Protein AF-A0A7V9F8R2-F1 (afdb_monomer_lite)

Structure (mmCIF, N/CA/C/O backbone):
data_AF-A0A7V9F8R2-F1
#
_entry.id   AF-A0A7V9F8R2-F1
#
loop_
_atom_site.group_PDB
_atom_site.id
_atom_site.type_symbol
_atom_site.label_atom_id
_atom_site.label_alt_id
_atom_site.label_comp_id
_atom_site.label_asym_id
_atom_site.label_entity_id
_atom_site.label_seq_id
_atom_site.pdbx_PDB_ins_code
_atom_site.Cartn_x
_atom_site.Cartn_y
_atom_site.Cartn_z
_atom_site.occupancy
_atom_site.B_iso_or_equiv
_atom_site.auth_seq_id
_atom_site.auth_comp_id
_atom_site.auth_asym_id
_atom_site.auth_atom_id
_atom_site.pdbx_PDB_model_num
ATOM 1 N N . MET A 1 1 ? 0.440 -46.461 -11.388 1.00 46.56 1 MET A N 1
ATOM 2 C CA . MET A 1 1 ? -0.529 -45.492 -10.838 1.00 46.56 1 MET A CA 1
ATOM 3 C C . MET A 1 1 ? 0.280 -44.296 -10.372 1.00 46.56 1 MET A C 1
ATOM 5 O O . MET A 1 1 ? 0.834 -44.344 -9.285 1.00 46.56 1 MET A O 1
ATOM 9 N N . SER A 1 2 ? 0.466 -43.305 -11.245 1.00 40.16 2 SER A N 1
ATOM 10 C CA . SER A 1 2 ? 1.129 -42.051 -10.877 1.00 40.16 2 SER A CA 1
ATOM 11 C C . SER A 1 2 ? 0.120 -41.195 -10.127 1.00 40.16 2 SER A C 1
ATOM 13 O O . SER A 1 2 ? -0.967 -40.942 -10.645 1.00 40.16 2 SER A O 1
ATOM 15 N N . SER A 1 3 ? 0.454 -40.814 -8.898 1.00 44.00 3 SER A N 1
ATOM 16 C CA . SER A 1 3 ? -0.300 -39.845 -8.109 1.00 44.00 3 SER A CA 1
ATOM 17 C C . SER A 1 3 ? -0.409 -38.540 -8.893 1.00 44.00 3 SER A C 1
ATOM 19 O O . SER A 1 3 ? 0.608 -37.978 -9.302 1.00 44.00 3 SER A O 1
ATOM 21 N N . VAL A 1 4 ? -1.640 -38.085 -9.125 1.00 35.88 4 VAL A N 1
ATOM 22 C CA . VAL A 1 4 ? -1.924 -36.726 -9.598 1.00 35.88 4 VAL A CA 1
ATOM 23 C C . VAL A 1 4 ? -1.258 -35.765 -8.604 1.00 35.88 4 VAL A C 1
ATOM 25 O O . VAL A 1 4 ? -1.468 -35.953 -7.404 1.00 35.88 4 VAL A O 1
ATOM 28 N N . PRO A 1 5 ? -0.412 -34.818 -9.047 1.00 37.75 5 PRO A N 1
ATOM 29 C CA . PRO A 1 5 ? 0.210 -33.874 -8.130 1.00 37.75 5 PRO A CA 1
ATOM 30 C C . PRO A 1 5 ? -0.885 -33.096 -7.398 1.00 37.75 5 PRO A C 1
ATOM 32 O O . PRO A 1 5 ? -1.848 -32.648 -8.024 1.00 37.75 5 PRO A O 1
ATOM 35 N N . GLU A 1 6 ? -0.748 -32.998 -6.074 1.00 45.50 6 GLU A N 1
ATOM 36 C CA . GLU A 1 6 ? -1.575 -32.122 -5.249 1.00 45.50 6 GLU A CA 1
ATOM 37 C C . GLU A 1 6 ? -1.578 -30.722 -5.865 1.00 45.50 6 GLU A C 1
ATOM 39 O O . GLU A 1 6 ? -0.547 -30.217 -6.313 1.00 45.50 6 GLU A O 1
ATOM 44 N N . ASP A 1 7 ? -2.781 -30.163 -5.958 1.00 42.19 7 ASP A N 1
ATOM 45 C CA . ASP A 1 7 ? -3.089 -28.895 -6.603 1.00 42.19 7 ASP A CA 1
ATOM 46 C C . ASP A 1 7 ? -2.072 -27.803 -6.194 1.00 42.19 7 ASP A C 1
ATOM 48 O O . ASP A 1 7 ? -1.999 -27.467 -5.006 1.00 42.19 7 ASP A O 1
ATOM 52 N N . PRO A 1 8 ? -1.282 -27.235 -7.133 1.00 42.34 8 PRO A N 1
ATOM 53 C CA . PRO A 1 8 ? -0.237 -26.253 -6.827 1.00 42.34 8 PRO A CA 1
ATOM 54 C C . PRO A 1 8 ? -0.775 -24.924 -6.263 1.00 42.34 8 PRO A C 1
ATOM 56 O O . PRO A 1 8 ? 0.011 -24.013 -5.999 1.00 42.34 8 PRO A O 1
ATOM 59 N N . PHE A 1 9 ? -2.093 -24.801 -6.075 1.00 40.84 9 PHE A N 1
ATOM 60 C CA . PHE A 1 9 ? -2.769 -23.592 -5.613 1.00 40.84 9 PHE A CA 1
ATOM 61 C C . PHE A 1 9 ? -3.428 -23.704 -4.229 1.00 40.84 9 PHE A C 1
ATOM 63 O O . PHE A 1 9 ? -4.102 -22.760 -3.808 1.00 40.84 9 PHE A O 1
ATOM 70 N N . GLN A 1 10 ? -3.219 -24.793 -3.479 1.00 39.44 10 GLN A N 1
ATOM 71 C CA . GLN A 1 10 ? -3.524 -24.787 -2.044 1.00 39.44 10 GLN A CA 1
ATOM 72 C C . GLN A 1 10 ? -2.549 -23.842 -1.328 1.00 39.44 10 GLN A C 1
ATOM 74 O O . GLN A 1 10 ? -1.347 -24.094 -1.309 1.00 39.44 10 GLN A O 1
ATOM 79 N N . ILE A 1 11 ? -3.053 -22.769 -0.712 1.00 46.00 11 ILE A N 1
ATOM 80 C CA . ILE A 1 11 ? -2.267 -21.935 0.208 1.00 46.00 11 ILE A CA 1
ATOM 81 C C . ILE A 1 11 ? -2.731 -22.255 1.634 1.00 46.00 11 ILE A C 1
ATOM 83 O O . ILE A 1 11 ? -3.689 -21.659 2.129 1.00 46.00 11 ILE A O 1
ATOM 87 N N . PRO A 1 12 ? -2.075 -23.191 2.341 1.00 45.53 12 PRO A N 1
ATOM 88 C CA . PRO A 1 12 ? -2.225 -23.293 3.782 1.00 45.53 12 PRO A CA 1
ATOM 89 C C . PRO A 1 12 ? -1.931 -21.926 4.415 1.00 45.53 12 PRO A C 1
ATOM 91 O O . PRO A 1 12 ? -0.839 -21.392 4.249 1.00 45.53 12 PRO A O 1
ATOM 94 N N . GLY A 1 13 ? -2.889 -21.356 5.153 1.00 56.16 13 GLY A N 1
ATOM 95 C CA . GLY A 1 13 ? -2.621 -20.175 5.979 1.00 56.16 13 GLY A CA 1
ATOM 96 C C . GLY A 1 13 ? -3.315 -18.869 5.596 1.00 56.16 13 GLY A C 1
ATOM 97 O O . GLY A 1 13 ? -2.844 -17.824 6.024 1.00 56.16 13 GLY A O 1
ATOM 98 N N . PHE A 1 14 ? -4.455 -18.862 4.903 1.00 55.47 14 PHE A N 1
ATOM 99 C CA . PHE A 1 14 ? -5.243 -17.626 4.725 1.00 55.47 14 PHE A CA 1
ATOM 100 C C . PHE A 1 14 ? -5.613 -16.932 6.055 1.00 55.47 14 PHE A C 1
ATOM 102 O O . PHE A 1 14 ? -5.452 -15.721 6.208 1.00 55.47 14 PHE A O 1
ATOM 109 N N . ASP A 1 15 ? -6.019 -17.702 7.070 1.00 58.41 15 ASP A N 1
ATOM 110 C CA . ASP A 1 15 ? -6.255 -17.176 8.425 1.00 58.41 15 ASP A CA 1
ATOM 111 C C . ASP A 1 15 ? -4.950 -16.680 9.088 1.00 58.41 15 ASP A C 1
ATOM 113 O O . ASP A 1 15 ? -4.978 -15.832 9.980 1.00 58.41 15 ASP A O 1
ATOM 117 N N . ALA A 1 16 ? -3.788 -17.201 8.678 1.00 63.53 16 ALA A N 1
ATOM 118 C CA . ALA A 1 16 ? -2.483 -16.694 9.103 1.00 63.53 16 ALA A CA 1
ATOM 119 C C . ALA A 1 16 ? -2.113 -15.402 8.355 1.00 63.53 16 ALA A C 1
ATOM 121 O O . ALA A 1 16 ? -1.612 -14.479 8.980 1.00 63.53 16 ALA A O 1
ATOM 122 N N . LEU A 1 17 ? -2.449 -15.286 7.068 1.00 62.56 17 LEU A N 1
ATOM 123 C CA . LEU A 1 17 ? -2.271 -14.085 6.251 1.00 62.56 17 LEU A CA 1
ATOM 124 C C . LEU A 1 17 ? -3.098 -12.911 6.789 1.00 62.56 17 LEU A C 1
ATOM 126 O O . LEU A 1 17 ? -2.580 -11.810 6.965 1.00 62.56 17 LEU A O 1
ATOM 130 N N . CYS A 1 18 ? -4.377 -13.155 7.094 1.00 61.28 18 CYS A N 1
ATOM 131 C CA . CYS A 1 18 ? -5.252 -12.163 7.715 1.00 61.28 18 CYS A CA 1
ATOM 132 C C . CYS A 1 18 ? -4.697 -11.698 9.067 1.00 61.28 18 CYS A C 1
ATOM 134 O O . CYS A 1 18 ? -4.634 -10.495 9.310 1.00 61.28 18 CYS A O 1
ATOM 136 N N . ARG A 1 19 ? -4.244 -12.635 9.914 1.00 67.00 19 ARG A N 1
ATOM 137 C CA . ARG A 1 19 ? -3.615 -12.309 11.202 1.00 67.00 19 ARG A CA 1
ATOM 138 C C . ARG A 1 19 ? -2.325 -11.522 11.033 1.00 67.00 19 ARG A C 1
ATOM 140 O O . ARG A 1 19 ? -2.177 -10.494 11.672 1.00 67.00 19 ARG A O 1
ATOM 147 N N . HIS A 1 20 ? -1.445 -11.932 10.127 1.00 67.75 20 HIS A N 1
ATOM 148 C CA . HIS A 1 20 ? -0.182 -11.240 9.898 1.00 67.75 20 HIS A CA 1
ATOM 149 C C . HIS A 1 20 ? -0.397 -9.826 9.350 1.00 67.75 20 HIS A C 1
ATOM 151 O O . HIS A 1 20 ? 0.314 -8.896 9.709 1.00 67.75 20 HIS A O 1
ATOM 157 N N . ARG A 1 21 ? -1.428 -9.629 8.522 1.00 69.19 21 ARG A N 1
ATOM 158 C CA . ARG A 1 21 ? -1.849 -8.299 8.078 1.00 69.19 21 ARG A CA 1
ATOM 159 C C . ARG A 1 21 ? -2.379 -7.452 9.232 1.00 69.19 21 ARG A C 1
ATOM 161 O O . ARG A 1 21 ? -2.038 -6.277 9.314 1.00 69.19 21 ARG A O 1
ATOM 168 N N . GLU A 1 22 ? -3.230 -8.010 10.090 1.00 67.50 22 GLU A N 1
ATOM 169 C CA . GLU A 1 22 ? -3.715 -7.308 11.284 1.00 67.50 22 GLU A CA 1
ATOM 170 C C . GLU A 1 22 ? -2.552 -6.950 12.217 1.00 67.50 22 GLU A C 1
ATOM 172 O O . GLU A 1 22 ? -2.462 -5.807 12.652 1.00 67.50 22 GLU A O 1
ATOM 177 N N . GLU A 1 23 ? -1.623 -7.874 12.455 1.00 71.38 23 GLU A N 1
ATOM 178 C CA . GLU A 1 23 ? -0.401 -7.657 13.235 1.00 71.38 23 GLU A CA 1
ATOM 179 C C . GLU A 1 23 ? 0.496 -6.590 12.613 1.00 71.38 23 GLU A C 1
ATOM 181 O O . GLU A 1 23 ? 0.993 -5.731 13.337 1.00 71.38 23 GLU A O 1
ATOM 186 N N . LEU A 1 24 ? 0.653 -6.591 11.286 1.00 72.38 24 LEU A N 1
ATOM 187 C CA . LEU A 1 24 ? 1.381 -5.558 10.564 1.00 72.38 24 LEU A CA 1
ATOM 188 C C . LEU A 1 24 ? 0.694 -4.203 10.746 1.00 72.38 24 LEU A C 1
ATOM 190 O O . LEU A 1 24 ? 1.328 -3.256 11.175 1.00 72.38 24 LEU A O 1
ATOM 194 N N . ILE A 1 25 ? -0.616 -4.093 10.518 1.00 70.75 25 ILE A N 1
ATOM 195 C CA . ILE A 1 25 ? -1.353 -2.837 10.737 1.00 70.75 25 ILE A CA 1
ATOM 196 C C . ILE A 1 25 ? -1.211 -2.371 12.194 1.00 70.75 25 ILE A C 1
ATOM 198 O O . ILE A 1 25 ? -0.946 -1.198 12.449 1.00 70.75 25 ILE A O 1
ATOM 202 N N . ILE A 1 26 ? -1.348 -3.277 13.161 1.00 71.56 26 ILE A N 1
ATOM 203 C CA . ILE A 1 26 ? -1.201 -2.970 14.586 1.00 71.56 26 ILE A CA 1
ATOM 204 C C . ILE A 1 26 ? 0.224 -2.502 14.902 1.00 71.56 26 ILE A C 1
ATOM 206 O O . ILE A 1 26 ? 0.385 -1.519 15.625 1.00 71.56 26 ILE A O 1
ATOM 210 N N . SER A 1 27 ? 1.254 -3.165 14.372 1.00 75.50 27 SER A N 1
ATOM 211 C CA . SER A 1 27 ? 2.653 -2.772 14.568 1.00 75.50 27 SER A CA 1
ATOM 212 C C . SER A 1 27 ? 2.928 -1.402 13.949 1.00 75.50 27 SER A C 1
ATOM 214 O O . SER A 1 27 ? 3.612 -0.583 14.562 1.00 75.50 27 SER A O 1
ATOM 216 N N . MET A 1 28 ? 2.306 -1.092 12.806 1.00 74.25 28 MET A N 1
ATOM 217 C CA . MET A 1 28 ? 2.335 0.229 12.174 1.00 74.25 28 MET A CA 1
ATOM 218 C C . MET A 1 28 ? 1.753 1.319 13.072 1.00 74.25 28 MET A C 1
ATOM 220 O O . MET A 1 28 ? 2.411 2.334 13.297 1.00 74.25 28 MET A O 1
ATOM 224 N N . TYR A 1 29 ? 0.564 1.101 13.639 1.00 70.56 29 TYR A N 1
ATOM 225 C CA . TYR A 1 29 ? -0.034 2.055 14.577 1.00 70.56 29 TYR A CA 1
ATOM 226 C C . TYR A 1 29 ? 0.815 2.245 15.833 1.00 70.56 29 TYR A C 1
ATOM 228 O O . TYR A 1 29 ? 1.008 3.370 16.288 1.00 70.56 29 TYR A O 1
ATOM 236 N N . LYS A 1 30 ? 1.368 1.152 16.362 1.00 77.94 30 LYS A N 1
ATOM 237 C CA . LYS A 1 30 ? 2.178 1.173 17.582 1.00 77.94 30 LYS A CA 1
ATOM 238 C C . LYS A 1 30 ? 3.616 1.647 17.372 1.00 77.94 30 LYS A C 1
ATOM 240 O O . LYS A 1 30 ? 4.332 1.760 18.365 1.00 77.94 30 LYS A O 1
ATOM 245 N N . ARG A 1 31 ? 4.063 1.847 16.125 1.00 82.06 31 ARG A N 1
ATOM 246 C CA . ARG A 1 31 ? 5.462 2.157 15.758 1.00 82.06 31 ARG A CA 1
ATOM 247 C C . ARG A 1 31 ? 6.490 1.302 16.494 1.00 82.06 31 ARG A C 1
ATOM 249 O O . ARG A 1 31 ? 7.489 1.800 17.005 1.00 82.06 31 ARG A O 1
ATOM 256 N N . SER A 1 32 ? 6.202 0.014 16.619 1.00 85.31 32 SER A N 1
ATOM 257 C CA . SER A 1 32 ? 7.029 -0.919 17.380 1.00 85.31 32 SER A CA 1
ATOM 258 C C . SER A 1 32 ? 7.030 -2.301 16.743 1.00 85.31 32 SER A C 1
ATOM 260 O O . SER A 1 32 ? 6.138 -2.641 15.967 1.00 85.31 32 SER A O 1
ATOM 262 N N . GLY A 1 33 ? 8.047 -3.093 17.081 1.00 87.94 33 GLY A N 1
ATOM 263 C CA . GLY A 1 33 ? 8.272 -4.428 16.536 1.00 87.94 33 GLY A CA 1
ATOM 264 C C . GLY A 1 33 ? 9.316 -4.447 15.421 1.00 87.94 33 GLY A C 1
ATOM 265 O O . GLY A 1 33 ? 9.811 -3.401 14.996 1.00 87.94 33 GLY A O 1
ATOM 266 N N . ALA A 1 34 ? 9.613 -5.656 14.940 1.00 88.06 34 ALA A N 1
ATOM 267 C CA . ALA A 1 34 ? 10.725 -5.927 14.029 1.00 88.06 34 ALA A CA 1
ATOM 268 C C . ALA A 1 34 ? 10.731 -5.021 12.784 1.00 88.06 34 ALA A C 1
ATOM 270 O O . ALA A 1 34 ? 11.765 -4.460 12.446 1.00 88.06 34 ALA A O 1
ATOM 271 N N . PHE A 1 35 ? 9.569 -4.780 12.162 1.00 89.50 35 PHE A N 1
ATOM 272 C CA . PHE A 1 35 ? 9.472 -3.887 11.001 1.00 89.50 35 PHE A CA 1
ATOM 273 C C . PHE A 1 35 ? 10.028 -2.478 11.282 1.00 89.50 35 PHE A C 1
ATOM 275 O O . PHE A 1 35 ? 10.810 -1.943 10.498 1.00 89.50 35 PHE A O 1
ATOM 282 N N . TRP A 1 36 ? 9.645 -1.863 12.406 1.00 91.50 36 TRP A N 1
ATOM 283 C CA . TRP A 1 36 ? 10.069 -0.499 12.739 1.00 91.50 36 TRP A CA 1
ATOM 284 C C . TRP A 1 36 ? 11.515 -0.422 13.216 1.00 91.50 36 TRP A C 1
ATOM 286 O O . TRP A 1 36 ? 12.168 0.607 13.018 1.00 91.50 36 TRP A O 1
ATOM 296 N N . GLU A 1 37 ? 12.027 -1.496 13.813 1.00 93.38 37 GLU A N 1
ATOM 297 C CA . GLU A 1 37 ? 13.449 -1.634 14.130 1.00 93.38 37 GLU A CA 1
ATOM 298 C C . GLU A 1 37 ? 14.277 -1.633 12.842 1.00 93.38 37 GLU A C 1
ATOM 300 O O . GLU A 1 37 ? 15.207 -0.833 12.720 1.00 93.38 37 GLU A O 1
ATOM 305 N N . SER A 1 38 ? 13.863 -2.407 11.836 1.00 94.06 38 SER A N 1
ATOM 306 C CA . SER A 1 38 ? 14.518 -2.431 10.528 1.00 94.06 38 SER A CA 1
ATOM 307 C C . SER A 1 38 ? 14.390 -1.095 9.778 1.00 94.06 38 SER A C 1
ATOM 309 O O . SER A 1 38 ? 15.373 -0.612 9.221 1.00 94.06 38 SER A O 1
ATOM 311 N N . ILE A 1 39 ? 13.231 -0.420 9.824 1.00 94.38 39 ILE A N 1
ATOM 312 C CA . ILE A 1 39 ? 13.079 0.953 9.293 1.00 94.38 39 ILE A CA 1
ATOM 313 C C . ILE A 1 39 ? 14.048 1.923 9.982 1.00 94.38 39 ILE A C 1
ATOM 315 O O . ILE A 1 39 ? 14.682 2.746 9.322 1.00 94.38 39 ILE A O 1
ATOM 319 N N . SER A 1 40 ? 14.183 1.836 11.306 1.00 94.50 40 SER A N 1
ATOM 320 C CA . SER A 1 40 ? 15.083 2.700 12.081 1.00 94.50 40 SER A CA 1
ATOM 321 C C . SER A 1 40 ? 16.554 2.428 11.760 1.00 94.50 40 SER A C 1
ATOM 323 O O . SER A 1 40 ? 17.362 3.356 11.693 1.00 94.50 40 SER A O 1
ATOM 325 N N . GLU A 1 41 ? 16.910 1.166 11.525 1.00 95.81 41 GLU A N 1
ATOM 326 C CA . GLU A 1 41 ? 18.238 0.768 11.077 1.00 95.81 41 GLU A CA 1
ATOM 327 C C . GLU A 1 41 ? 18.559 1.281 9.672 1.00 95.81 41 GLU A C 1
ATOM 329 O O . GLU A 1 41 ? 19.604 1.910 9.500 1.00 95.81 41 GLU A O 1
ATOM 334 N N . LEU A 1 42 ? 17.652 1.122 8.703 1.00 95.69 42 LEU A N 1
ATOM 335 C CA . LEU A 1 42 ? 17.833 1.692 7.366 1.00 95.69 42 LEU A CA 1
ATOM 336 C C . LEU A 1 42 ? 17.941 3.222 7.421 1.00 95.69 42 LEU A C 1
ATOM 338 O O . LEU A 1 42 ? 18.852 3.786 6.819 1.00 95.69 42 LEU A O 1
ATOM 342 N N . ARG A 1 43 ? 17.076 3.911 8.179 1.00 95.25 43 ARG A N 1
ATOM 343 C CA . ARG A 1 43 ? 17.170 5.373 8.361 1.00 95.25 43 ARG A CA 1
ATOM 344 C C . ARG A 1 43 ? 18.550 5.780 8.876 1.00 95.25 43 ARG A C 1
ATOM 346 O O . ARG A 1 43 ? 19.150 6.710 8.348 1.00 95.25 43 ARG A O 1
ATOM 353 N N . ARG A 1 44 ? 19.089 5.052 9.859 1.00 95.62 44 ARG A N 1
ATOM 354 C CA . ARG A 1 44 ? 20.434 5.281 10.407 1.00 95.62 44 ARG A CA 1
ATOM 355 C C . ARG A 1 44 ? 21.540 4.993 9.387 1.00 95.62 44 ARG A C 1
ATOM 357 O O . ARG A 1 44 ? 22.444 5.815 9.275 1.00 95.62 44 ARG A O 1
ATOM 364 N N . LYS A 1 45 ? 21.461 3.890 8.629 1.00 94.94 45 LYS A N 1
ATOM 365 C CA . LYS A 1 45 ? 22.413 3.554 7.548 1.00 94.94 45 LYS A CA 1
ATOM 366 C C . LYS A 1 45 ? 22.492 4.687 6.521 1.00 94.94 45 LYS A C 1
ATOM 368 O O . LYS A 1 45 ? 23.578 5.141 6.163 1.00 94.94 45 LYS A O 1
ATOM 373 N N . TRP A 1 46 ? 21.334 5.182 6.098 1.00 92.56 46 TRP A N 1
ATOM 374 C CA . TRP A 1 46 ? 21.226 6.174 5.032 1.00 92.56 46 TRP A CA 1
ATOM 375 C C . TRP A 1 46 ? 21.318 7.628 5.521 1.00 92.56 46 TRP A C 1
ATOM 377 O O . TRP A 1 46 ? 21.522 8.538 4.718 1.00 92.56 46 TRP A O 1
ATOM 387 N N . GLY A 1 47 ? 21.298 7.869 6.835 1.00 93.75 47 GLY A N 1
ATOM 388 C CA . GLY A 1 47 ? 21.330 9.217 7.416 1.00 93.75 47 GLY A CA 1
ATOM 389 C C . GLY A 1 47 ? 20.018 9.986 7.224 1.00 93.75 47 GLY A C 1
ATOM 390 O O . GLY A 1 47 ? 20.030 11.207 7.108 1.00 93.75 47 GLY A O 1
ATOM 391 N N . ILE A 1 48 ? 18.890 9.278 7.158 1.00 93.75 48 ILE A N 1
ATOM 392 C CA . ILE A 1 48 ? 17.565 9.852 6.918 1.00 93.75 48 ILE A CA 1
ATOM 393 C C . ILE A 1 48 ? 16.982 10.356 8.239 1.00 93.75 48 ILE A C 1
ATOM 395 O O . ILE A 1 48 ? 16.794 9.586 9.184 1.00 93.75 48 ILE A O 1
ATOM 399 N N . SER A 1 49 ? 16.639 11.643 8.279 1.00 94.19 49 SER A N 1
ATOM 400 C CA . SER A 1 49 ? 15.828 12.235 9.345 1.00 94.19 49 SER A CA 1
ATOM 401 C C . SER A 1 49 ? 14.377 12.325 8.865 1.00 94.19 49 SER A C 1
ATOM 403 O O . SER A 1 49 ? 14.093 13.140 7.986 1.00 94.19 49 SER A O 1
ATOM 405 N N . PRO A 1 50 ? 13.457 11.485 9.374 1.00 93.31 50 PRO A N 1
ATOM 406 C CA . PRO A 1 50 ? 12.117 11.394 8.813 1.00 93.31 50 PRO A CA 1
ATOM 407 C C . PRO A 1 50 ? 11.298 12.661 9.080 1.00 93.31 50 PRO A C 1
ATOM 409 O O . PRO A 1 50 ? 11.326 13.227 10.176 1.00 93.31 50 PRO A O 1
ATOM 412 N N . GLN A 1 51 ? 10.525 13.089 8.085 1.00 91.88 51 GLN A N 1
ATOM 413 C CA . GLN A 1 51 ? 9.701 14.290 8.167 1.00 91.88 51 GLN A CA 1
ATOM 414 C C . GLN A 1 51 ? 8.394 14.013 8.921 1.00 91.88 51 GLN A C 1
ATOM 416 O O . GLN A 1 51 ? 7.666 13.070 8.608 1.00 91.88 51 GLN A O 1
ATOM 421 N N . ARG A 1 52 ? 8.043 14.873 9.886 1.00 91.31 52 ARG A N 1
ATOM 422 C CA . ARG A 1 52 ? 6.775 14.783 10.636 1.00 91.31 52 ARG A CA 1
ATOM 423 C C . ARG A 1 52 ? 5.593 15.371 9.864 1.00 91.31 52 ARG A C 1
ATOM 425 O O . ARG A 1 52 ? 5.014 16.374 10.274 1.00 91.31 52 ARG A O 1
ATOM 432 N N . LYS A 1 53 ? 5.239 14.757 8.738 1.00 89.19 53 LYS A N 1
ATOM 433 C CA . LYS A 1 53 ? 4.067 15.122 7.928 1.00 89.19 53 LYS A CA 1
ATOM 434 C C . LYS A 1 53 ? 3.508 13.901 7.199 1.00 89.19 53 LYS A C 1
ATOM 436 O O . LYS A 1 53 ? 4.180 12.877 7.110 1.00 89.19 53 LYS A O 1
ATOM 441 N N . VAL A 1 54 ? 2.283 14.010 6.691 1.00 83.31 54 VAL A N 1
ATOM 442 C CA . VAL A 1 54 ? 1.734 13.026 5.749 1.00 83.31 54 VAL A CA 1
ATOM 443 C C . VAL A 1 54 ? 2.213 13.408 4.342 1.00 83.31 54 VAL A C 1
ATOM 445 O O . VAL A 1 54 ? 1.997 14.557 3.950 1.00 83.31 54 VAL A O 1
ATOM 448 N N . PRO A 1 55 ? 2.886 12.517 3.595 1.00 83.44 55 PRO A N 1
ATOM 449 C CA . PRO A 1 55 ? 3.242 12.769 2.204 1.00 83.44 55 PRO A CA 1
ATOM 450 C C . PRO A 1 55 ? 2.006 12.963 1.329 1.00 83.44 55 PRO A C 1
ATOM 452 O O . PRO A 1 55 ? 0.995 12.278 1.497 1.00 83.44 55 PRO A O 1
ATOM 455 N N . HIS A 1 56 ? 2.128 13.846 0.339 1.00 83.81 56 HIS A N 1
ATOM 456 C CA . HIS A 1 56 ? 1.231 13.833 -0.810 1.00 83.81 56 HIS A CA 1
ATOM 457 C C . HIS A 1 56 ? 1.614 12.642 -1.699 1.00 83.81 56 HIS A C 1
ATOM 459 O O . HIS A 1 56 ? 2.800 12.432 -1.952 1.00 83.81 56 HIS A O 1
ATOM 465 N N . LEU A 1 57 ? 0.640 11.853 -2.159 1.00 75.81 57 LEU A N 1
ATOM 466 C CA . LEU A 1 57 ? 0.914 10.632 -2.934 1.00 75.81 57 LEU A CA 1
ATOM 467 C C . LEU A 1 57 ? 1.744 10.910 -4.186 1.00 75.81 57 LEU A C 1
ATOM 469 O O . LEU A 1 57 ? 2.735 10.228 -4.422 1.00 75.81 57 LEU A O 1
ATOM 473 N N . ASP A 1 58 ? 1.381 11.963 -4.915 1.00 75.88 58 ASP A N 1
ATOM 474 C CA . ASP A 1 58 ? 2.064 12.364 -6.149 1.00 75.88 58 ASP A CA 1
ATOM 475 C C . ASP A 1 58 ? 3.534 12.749 -5.909 1.00 75.88 58 ASP A C 1
ATOM 477 O O . ASP A 1 58 ? 4.381 12.574 -6.780 1.00 75.88 58 ASP A O 1
ATOM 481 N N . SER A 1 59 ? 3.859 13.249 -4.712 1.00 77.88 59 SER A N 1
ATOM 482 C CA . SER A 1 59 ? 5.238 13.576 -4.332 1.00 77.88 59 SER A CA 1
ATOM 483 C C . SER A 1 59 ? 6.026 12.330 -3.947 1.00 77.88 59 SER A C 1
ATOM 485 O O . SER A 1 59 ? 7.228 12.266 -4.185 1.00 77.88 59 SER A O 1
ATOM 487 N N . LEU A 1 60 ? 5.358 11.326 -3.377 1.00 78.69 60 LEU A N 1
ATOM 488 C CA . LEU A 1 60 ? 6.014 10.146 -2.834 1.00 78.69 60 LEU A CA 1
ATOM 489 C C . LEU A 1 60 ? 6.670 9.295 -3.928 1.00 78.69 60 LEU A C 1
ATOM 491 O O . LEU A 1 60 ? 7.791 8.835 -3.746 1.00 78.69 60 LEU A O 1
ATOM 495 N N . GLU A 1 61 ? 6.012 9.092 -5.070 1.00 75.50 61 GLU A N 1
ATOM 496 C CA . GLU A 1 61 ? 6.608 8.311 -6.165 1.00 75.50 61 GLU A CA 1
ATOM 497 C C . GLU A 1 61 ? 7.879 8.974 -6.703 1.00 75.50 61 GLU A C 1
ATOM 499 O O . GLU A 1 61 ? 8.887 8.298 -6.909 1.00 75.50 61 GLU A O 1
ATOM 504 N N . HIS A 1 62 ? 7.858 10.300 -6.848 1.00 76.00 62 HIS A N 1
ATOM 505 C CA . HIS A 1 62 ? 9.015 11.068 -7.292 1.00 76.00 62 HIS A CA 1
ATOM 506 C C . HIS A 1 62 ? 10.142 11.036 -6.248 1.00 76.00 62 HIS A C 1
ATOM 508 O O . HIS A 1 62 ? 11.273 10.682 -6.566 1.00 76.00 62 HIS A O 1
ATOM 514 N N . GLU A 1 63 ? 9.840 11.314 -4.978 1.00 78.94 63 GLU A N 1
ATOM 515 C CA . GLU A 1 63 ? 10.822 11.296 -3.884 1.00 78.94 63 GLU A CA 1
ATOM 516 C C . GLU A 1 63 ? 11.446 9.918 -3.635 1.00 78.94 63 GLU A C 1
ATOM 518 O O . GLU A 1 63 ? 12.524 9.832 -3.058 1.00 78.94 63 GLU A O 1
ATOM 523 N N . LEU A 1 64 ? 10.792 8.830 -4.050 1.00 75.19 64 LEU A N 1
ATOM 524 C CA . LEU A 1 64 ? 11.302 7.470 -3.868 1.00 75.19 64 LEU A CA 1
ATOM 525 C C . LEU A 1 64 ? 12.132 6.938 -5.027 1.00 75.19 64 LEU A C 1
ATOM 527 O O . LEU A 1 64 ? 12.845 5.944 -4.832 1.00 75.19 64 LEU A O 1
ATOM 531 N N . GLN A 1 65 ? 12.028 7.566 -6.199 1.00 68.69 65 GLN A N 1
ATOM 532 C CA . GLN A 1 65 ? 12.917 7.305 -7.330 1.00 68.69 65 GLN A CA 1
ATOM 533 C C . GLN A 1 65 ? 14.311 7.878 -7.075 1.00 68.69 65 GLN A C 1
ATOM 535 O O . GLN A 1 65 ? 15.299 7.293 -7.514 1.00 68.69 65 GLN A O 1
ATOM 540 N N . PHE A 1 66 ? 14.397 8.966 -6.308 1.00 64.19 66 PHE A N 1
ATOM 541 C CA . PHE A 1 66 ? 15.657 9.610 -5.968 1.00 64.19 66 PHE A CA 1
ATOM 542 C C . PHE A 1 66 ? 16.081 9.263 -4.544 1.00 64.19 66 PHE A C 1
ATOM 544 O O . PHE A 1 66 ? 15.294 9.205 -3.604 1.00 64.19 66 PHE A O 1
ATOM 551 N N . HIS A 1 67 ? 17.362 8.971 -4.380 1.00 66.31 67 HIS A N 1
ATOM 552 C CA . HIS A 1 67 ? 17.918 8.690 -3.068 1.00 66.31 67 HIS A CA 1
ATOM 553 C C . HIS A 1 67 ? 17.999 9.991 -2.233 1.00 66.31 67 HIS A C 1
ATOM 555 O O . HIS A 1 67 ? 18.323 11.034 -2.793 1.00 66.31 67 HIS A O 1
ATOM 561 N N . PRO A 1 68 ? 17.807 9.966 -0.897 1.00 60.44 68 PRO A N 1
ATOM 562 C CA . PRO A 1 68 ? 17.818 11.176 -0.057 1.00 60.44 68 PRO A CA 1
ATOM 563 C C . PRO A 1 68 ? 19.120 11.984 -0.074 1.00 60.44 68 PRO A C 1
ATOM 565 O O . PRO A 1 68 ? 19.107 13.171 0.223 1.00 60.44 68 PRO A O 1
ATOM 568 N N . ARG A 1 69 ? 20.260 11.350 -0.386 1.00 66.56 69 ARG A N 1
ATOM 569 C CA . ARG A 1 69 ? 21.542 12.058 -0.603 1.00 66.56 69 ARG A CA 1
ATOM 570 C C . ARG A 1 69 ? 21.789 12.438 -2.062 1.00 66.56 69 ARG A C 1
ATOM 572 O O . ARG A 1 69 ? 22.763 13.120 -2.340 1.00 66.56 69 ARG A O 1
ATOM 579 N N . LEU A 1 70 ? 20.954 11.948 -2.972 1.00 55.66 70 LEU A N 1
ATOM 580 C CA . LEU A 1 70 ? 20.959 12.311 -4.385 1.00 55.66 70 LEU A CA 1
ATOM 581 C C . LEU A 1 70 ? 19.921 13.402 -4.649 1.00 55.66 70 LEU A C 1
ATOM 583 O O . LEU A 1 70 ? 19.319 13.385 -5.716 1.00 55.66 70 LEU A O 1
ATOM 587 N N . ASP A 1 71 ? 19.670 14.288 -3.675 1.00 55.88 71 ASP A N 1
ATOM 588 C CA . ASP A 1 71 ? 18.686 15.356 -3.821 1.00 55.88 71 ASP A CA 1
ATOM 589 C C . ASP A 1 71 ? 19.009 16.167 -5.087 1.00 55.88 71 ASP A C 1
ATOM 591 O O . ASP A 1 71 ? 20.014 16.886 -5.110 1.00 55.88 71 ASP A O 1
ATOM 595 N N . PRO A 1 72 ? 18.197 16.051 -6.154 1.00 49.09 72 PRO A N 1
ATOM 596 C CA . PRO A 1 72 ? 18.435 16.796 -7.381 1.00 49.09 72 PRO A CA 1
ATOM 597 C C . PRO A 1 72 ? 18.250 18.303 -7.155 1.00 49.09 72 PRO A C 1
ATOM 599 O O . PRO A 1 72 ? 18.764 19.103 -7.932 1.00 49.09 72 PRO A O 1
ATOM 602 N N . TRP A 1 73 ? 17.534 18.685 -6.087 1.00 47.97 73 TRP A N 1
ATOM 603 C CA . TRP A 1 73 ? 17.122 20.054 -5.776 1.00 47.97 73 TRP A CA 1
ATOM 604 C C . TRP A 1 73 ? 18.021 20.755 -4.759 1.00 47.97 73 TRP A C 1
ATOM 606 O O . TRP A 1 73 ? 17.976 21.979 -4.658 1.00 47.97 73 TRP A O 1
ATOM 616 N N . ALA A 1 74 ? 18.921 20.035 -4.082 1.00 48.06 74 ALA A N 1
ATOM 617 C CA . ALA A 1 74 ? 19.960 20.654 -3.253 1.00 48.06 74 ALA A CA 1
ATOM 618 C C . ALA A 1 74 ? 20.946 21.520 -4.074 1.00 48.06 74 ALA A C 1
ATOM 620 O O . ALA A 1 74 ? 21.747 22.258 -3.504 1.00 48.06 74 ALA A O 1
ATOM 621 N N . LEU A 1 75 ? 20.885 21.453 -5.411 1.00 43.81 75 LEU A N 1
ATOM 622 C CA . LEU A 1 75 ? 21.602 22.349 -6.321 1.00 43.81 75 LEU A CA 1
ATOM 623 C C . LEU A 1 75 ? 20.853 23.669 -6.606 1.00 43.81 75 LEU A C 1
ATOM 625 O O . LEU A 1 75 ? 21.506 24.644 -6.975 1.00 43.81 75 LEU A O 1
ATOM 629 N N . ASP A 1 76 ? 19.531 23.737 -6.402 1.00 44.44 76 ASP A N 1
ATOM 630 C CA . ASP A 1 76 ? 18.715 24.932 -6.696 1.00 44.44 76 ASP A CA 1
ATOM 631 C C . ASP A 1 76 ? 18.655 25.927 -5.519 1.00 44.44 76 ASP A C 1
ATOM 633 O O . ASP A 1 76 ? 18.515 27.132 -5.732 1.00 44.44 76 ASP A O 1
ATOM 637 N N . GLU A 1 77 ? 18.888 25.486 -4.275 1.00 45.38 77 GLU A N 1
ATOM 638 C CA . GLU A 1 77 ? 18.982 26.390 -3.108 1.00 45.38 77 GLU A CA 1
ATOM 639 C C . GLU A 1 77 ? 20.213 27.332 -3.143 1.00 45.38 77 GLU A C 1
ATOM 641 O O . GLU A 1 77 ? 20.360 28.211 -2.292 1.00 45.38 77 GLU A O 1
ATOM 646 N N . CYS A 1 78 ? 21.094 27.226 -4.147 1.00 42.97 78 CYS A N 1
ATOM 647 C CA . CYS A 1 78 ? 22.172 28.197 -4.375 1.00 42.97 78 CYS A CA 1
ATOM 648 C C . CYS A 1 78 ? 21.742 29.460 -5.150 1.00 42.97 78 CYS A C 1
ATOM 650 O O . CYS A 1 78 ? 22.557 30.377 -5.279 1.00 42.97 78 CYS A O 1
ATOM 652 N N . VAL A 1 79 ? 20.503 29.553 -5.652 1.00 47.06 79 VAL A N 1
ATOM 653 C CA . VAL A 1 79 ? 20.074 30.667 -6.528 1.00 47.06 79 VAL A CA 1
ATOM 654 C C . VAL A 1 79 ? 19.391 31.825 -5.771 1.00 47.06 79 VAL A C 1
ATOM 656 O O . VAL A 1 79 ? 19.364 32.949 -6.270 1.00 47.06 79 VAL A O 1
ATOM 659 N N . ASP A 1 80 ? 18.957 31.632 -4.523 1.00 43.66 80 ASP A N 1
ATOM 660 C CA . ASP A 1 80 ? 18.126 32.619 -3.800 1.00 43.66 80 ASP A CA 1
ATOM 661 C C . ASP A 1 80 ? 18.885 33.739 -3.050 1.00 43.66 80 ASP A C 1
ATOM 663 O O . ASP A 1 80 ? 18.283 34.516 -2.311 1.00 43.66 80 ASP A O 1
ATOM 667 N N . ASN A 1 81 ? 20.194 33.908 -3.272 1.00 43.56 81 ASN A N 1
ATOM 668 C CA . ASN A 1 81 ? 20.980 35.018 -2.698 1.00 43.56 81 ASN A CA 1
ATOM 669 C C . ASN A 1 81 ? 21.466 36.037 -3.746 1.00 43.56 81 ASN A C 1
ATOM 671 O O . ASN A 1 81 ? 22.574 36.568 -3.639 1.00 43.56 81 ASN A O 1
ATOM 675 N N . VAL A 1 82 ? 20.649 36.344 -4.757 1.00 43.97 82 VAL A N 1
ATOM 676 C CA . VAL A 1 82 ? 20.867 37.531 -5.600 1.00 43.97 82 VAL A CA 1
ATOM 677 C C . VAL A 1 82 ? 19.963 38.657 -5.106 1.00 43.97 82 VAL A C 1
ATOM 679 O O . VAL A 1 82 ? 18.751 38.643 -5.305 1.00 43.97 82 VAL A O 1
ATOM 682 N N . ASP A 1 83 ? 20.569 39.646 -4.452 1.00 46.88 83 ASP A N 1
ATOM 683 C CA . ASP A 1 83 ? 19.908 40.881 -4.036 1.00 46.88 83 ASP A CA 1
ATOM 684 C C . ASP A 1 83 ? 19.439 41.666 -5.277 1.00 46.88 83 ASP A C 1
ATOM 686 O O . ASP A 1 83 ? 20.222 42.335 -5.954 1.00 46.88 83 ASP A O 1
ATOM 690 N N . LEU A 1 84 ? 18.149 41.559 -5.608 1.00 47.38 84 LEU A N 1
ATOM 691 C CA . LEU A 1 84 ? 17.516 42.257 -6.737 1.00 47.38 84 LEU A CA 1
ATOM 692 C C . LEU A 1 84 ? 17.188 43.734 -6.437 1.00 47.38 84 LEU A C 1
ATOM 694 O O . LEU A 1 84 ? 16.427 44.370 -7.169 1.00 47.38 84 LEU A O 1
ATOM 698 N N . SER A 1 85 ? 17.780 44.324 -5.399 1.00 44.38 85 SER A N 1
ATOM 699 C CA . SER A 1 85 ? 17.580 45.728 -5.033 1.00 44.38 85 SER A CA 1
ATOM 700 C C . SER A 1 85 ? 18.417 46.689 -5.893 1.00 44.38 85 SER A C 1
ATOM 702 O O . SER A 1 85 ? 19.254 47.428 -5.379 1.00 44.38 85 SER A O 1
ATOM 704 N N . VAL A 1 86 ? 18.183 46.736 -7.209 1.00 44.38 86 VAL A N 1
ATOM 705 C CA . VAL A 1 86 ? 18.688 47.833 -8.059 1.00 44.38 86 VAL A CA 1
ATOM 706 C C . VAL A 1 86 ? 17.521 48.746 -8.450 1.00 44.38 86 VAL A C 1
ATOM 708 O O . VAL A 1 86 ? 16.592 48.297 -9.125 1.00 44.38 86 VAL A O 1
ATOM 711 N N . PRO A 1 87 ? 17.524 50.035 -8.062 1.00 46.34 87 PRO A N 1
ATOM 712 C CA . PRO A 1 87 ? 16.458 50.951 -8.437 1.00 46.34 87 PRO A CA 1
ATOM 713 C C . PRO A 1 87 ? 16.578 51.332 -9.917 1.00 46.34 87 PRO A C 1
ATOM 715 O O . PRO A 1 87 ? 17.580 51.888 -10.367 1.00 46.34 87 PRO A O 1
ATOM 718 N N . VAL A 1 88 ? 15.515 51.070 -10.675 1.00 45.97 88 VAL A N 1
ATOM 719 C CA . VAL A 1 88 ? 15.387 51.480 -12.076 1.00 45.97 88 VAL A CA 1
ATOM 720 C C . VAL A 1 88 ? 15.012 52.962 -12.126 1.00 45.97 88 VAL A C 1
ATOM 722 O O . VAL A 1 88 ? 13.844 53.320 -11.995 1.00 45.97 88 VAL A O 1
ATOM 725 N N . SER A 1 89 ? 16.000 53.833 -12.340 1.00 42.75 89 SER A N 1
ATOM 726 C CA . SER A 1 89 ? 15.767 55.212 -12.788 1.00 42.75 89 SER A CA 1
ATOM 727 C C . SER A 1 89 ? 16.222 55.357 -14.231 1.00 42.75 89 SER A C 1
ATOM 729 O O . SER A 1 89 ? 17.368 55.081 -14.579 1.00 42.75 89 SER A O 1
ATOM 731 N N . GLY A 1 90 ? 15.279 55.750 -15.085 1.00 54.66 90 GLY A N 1
ATOM 732 C CA . GLY A 1 90 ? 15.455 55.795 -16.524 1.00 54.66 90 GLY A CA 1
ATOM 733 C C . GLY A 1 90 ? 16.459 56.843 -16.984 1.00 54.66 90 GLY A C 1
ATOM 734 O O . GLY A 1 90 ? 16.363 58.020 -16.649 1.00 54.66 90 GLY A O 1
ATOM 735 N N . THR A 1 91 ? 17.362 56.430 -17.866 1.00 42.75 91 THR A N 1
ATOM 736 C CA . THR A 1 91 ? 17.939 57.295 -18.896 1.00 42.75 91 THR A CA 1
ATOM 737 C C . THR A 1 91 ? 18.377 56.414 -20.063 1.00 42.75 91 THR A C 1
ATOM 739 O O . THR A 1 91 ? 19.141 55.470 -19.886 1.00 42.75 91 THR A O 1
ATOM 742 N N . LYS A 1 92 ? 17.861 56.687 -21.265 1.00 53.09 92 LYS A N 1
ATOM 743 C CA . LYS A 1 92 ? 18.301 56.021 -22.497 1.00 53.09 92 LYS A CA 1
ATOM 744 C C . LYS A 1 92 ? 19.692 56.542 -22.861 1.00 53.09 92 LYS A C 1
ATOM 746 O O . LYS A 1 92 ? 19.798 57.671 -23.328 1.00 53.09 92 LYS A O 1
ATOM 751 N N . VAL A 1 93 ? 20.730 55.730 -22.680 1.00 47.28 93 VAL A N 1
ATOM 752 C CA . VAL A 1 93 ? 22.073 55.965 -23.234 1.00 47.28 93 VAL A CA 1
ATOM 753 C C . VAL A 1 93 ? 22.599 54.640 -23.790 1.00 47.28 93 VAL A C 1
ATOM 755 O O . VAL A 1 93 ? 22.294 53.581 -23.249 1.00 47.28 93 VAL A O 1
ATOM 758 N N . GLY A 1 94 ? 23.280 54.722 -24.936 1.00 46.78 94 GLY A N 1
ATOM 759 C CA . GLY A 1 94 ? 23.624 53.610 -25.820 1.00 46.78 94 GLY A CA 1
ATOM 760 C C . GLY A 1 94 ? 24.318 52.432 -25.144 1.00 46.78 94 GLY A C 1
ATOM 761 O O . GLY A 1 94 ? 25.101 52.608 -24.217 1.00 46.78 94 GLY A O 1
ATOM 762 N N . VAL A 1 95 ? 24.000 51.243 -25.657 1.00 43.75 95 VAL A N 1
ATOM 763 C CA . VAL A 1 95 ? 24.506 49.936 -25.228 1.00 43.75 95 VAL A CA 1
ATOM 764 C C . VAL A 1 95 ? 26.027 49.884 -25.414 1.00 43.75 95 VAL A C 1
ATOM 766 O O . VAL A 1 95 ? 26.483 49.912 -26.558 1.00 43.75 95 VAL A O 1
ATOM 769 N N . PRO A 1 96 ? 26.824 49.796 -24.336 1.00 51.69 96 PRO A N 1
ATOM 770 C CA . PRO A 1 96 ? 28.182 49.292 -24.417 1.00 51.69 96 PRO A CA 1
ATOM 771 C C . PRO A 1 96 ? 28.135 47.762 -24.324 1.00 51.69 96 PRO A C 1
ATOM 773 O O . PRO A 1 96 ? 27.376 47.215 -23.518 1.00 51.69 96 PRO A O 1
ATOM 776 N N . ASP A 1 97 ? 28.968 47.084 -25.115 1.00 52.84 97 ASP A N 1
ATOM 777 C CA . ASP A 1 97 ? 29.243 45.651 -24.989 1.00 52.84 97 ASP A CA 1
ATOM 778 C C . ASP A 1 97 ? 29.679 45.342 -23.552 1.00 52.84 97 ASP A C 1
ATOM 780 O O . ASP A 1 97 ? 30.828 45.550 -23.157 1.00 52.84 97 ASP A O 1
ATOM 784 N N . THR A 1 98 ? 28.729 44.892 -22.738 1.00 44.44 98 THR A N 1
ATOM 785 C CA . THR A 1 98 ? 28.992 44.381 -21.399 1.00 44.44 98 THR A CA 1
ATOM 786 C C . THR A 1 98 ? 29.112 42.868 -21.516 1.00 44.44 98 THR A C 1
ATOM 788 O O . THR A 1 98 ? 28.253 42.239 -22.138 1.00 44.44 98 THR A O 1
ATOM 791 N N . PRO A 1 99 ? 30.181 42.264 -20.970 1.00 44.03 99 PRO A N 1
ATOM 792 C CA . PRO A 1 99 ? 30.346 40.822 -21.008 1.00 44.03 99 PRO A CA 1
ATOM 793 C C . PRO A 1 99 ? 29.172 40.188 -20.267 1.00 44.03 99 PRO A C 1
ATOM 795 O O . PRO A 1 99 ? 28.883 40.553 -19.126 1.00 44.03 99 PRO A O 1
ATOM 798 N N . THR A 1 100 ? 28.484 39.265 -20.939 1.00 52.16 100 THR A N 1
ATOM 799 C CA . THR A 1 100 ? 27.406 38.465 -20.362 1.00 52.16 100 THR A CA 1
ATOM 800 C C . THR A 1 100 ? 27.884 37.907 -19.020 1.00 52.16 100 THR A C 1
ATOM 802 O O . THR A 1 100 ? 28.930 37.250 -19.002 1.00 52.16 100 THR A O 1
ATOM 805 N N . PRO A 1 101 ? 27.185 38.167 -17.900 1.00 43.56 101 PRO A N 1
ATOM 806 C CA . PRO A 1 101 ? 27.513 37.553 -16.624 1.00 43.56 101 PRO A CA 1
ATOM 807 C C . PRO A 1 101 ? 27.509 36.040 -16.825 1.00 43.56 101 PRO A C 1
ATOM 809 O O . PRO A 1 101 ? 26.479 35.457 -17.166 1.00 43.56 101 PRO A O 1
ATOM 812 N N . GLY A 1 102 ? 28.685 35.423 -16.720 1.00 39.59 102 GLY A N 1
ATOM 813 C CA . GLY A 1 102 ? 28.815 33.981 -16.824 1.00 39.59 102 GLY A CA 1
ATOM 814 C C . GLY A 1 102 ? 27.958 33.349 -15.740 1.00 39.59 102 GLY A C 1
ATOM 815 O O . GLY A 1 102 ? 28.164 33.625 -14.559 1.00 39.59 102 GLY A O 1
ATOM 816 N N . TYR A 1 103 ? 26.992 32.527 -16.145 1.00 43.06 103 TYR A N 1
ATOM 817 C CA . TYR A 1 103 ? 26.314 31.624 -15.226 1.00 43.06 103 TYR A CA 1
ATOM 818 C C . TYR A 1 103 ? 27.391 30.849 -14.454 1.00 43.06 103 TYR A C 1
ATOM 820 O O . TYR A 1 103 ? 28.329 30.352 -15.092 1.00 43.06 103 TYR A O 1
ATOM 828 N N . PRO A 1 104 ? 27.316 30.758 -13.114 1.00 42.84 104 PRO A N 1
ATOM 829 C CA . PRO A 1 104 ? 28.191 29.860 -12.384 1.00 42.84 104 PRO A CA 1
ATOM 830 C C . PRO A 1 104 ? 27.966 28.468 -12.968 1.00 42.84 104 PRO A C 1
ATOM 832 O O . PRO A 1 104 ? 26.847 27.957 -12.971 1.00 42.84 104 PRO A O 1
ATOM 835 N N . LEU A 1 105 ? 29.024 27.903 -13.553 1.00 41.69 105 LEU A N 1
ATOM 836 C CA . LEU A 1 105 ? 29.034 26.522 -14.007 1.00 41.69 105 LEU A CA 1
ATOM 837 C C . LEU A 1 105 ? 28.560 25.688 -12.817 1.00 41.69 105 LEU A C 1
ATOM 839 O O . LEU A 1 105 ? 29.217 25.700 -11.773 1.00 41.69 105 LEU A O 1
ATOM 843 N N . CYS A 1 106 ? 27.400 25.037 -12.961 1.00 45.22 106 CYS A N 1
ATOM 844 C CA . CYS A 1 106 ? 26.965 23.997 -12.038 1.00 45.22 106 CYS A CA 1
ATOM 845 C C . CYS A 1 106 ? 28.186 23.127 -11.744 1.00 45.22 106 CYS A C 1
ATOM 847 O O . CYS A 1 106 ? 28.915 22.759 -12.674 1.00 45.22 106 CYS A O 1
ATOM 849 N N . GLY A 1 107 ? 28.456 22.880 -10.460 1.00 41.94 107 GLY A N 1
ATOM 850 C CA . GLY A 1 107 ? 29.561 22.018 -10.054 1.00 41.94 107 GLY A CA 1
ATOM 851 C C . GLY A 1 107 ? 29.521 20.696 -10.830 1.00 41.94 107 GLY A C 1
ATOM 852 O O . GLY A 1 107 ? 28.459 20.329 -11.338 1.00 41.94 107 GLY A O 1
ATOM 853 N N . PRO A 1 108 ? 30.664 19.999 -10.968 1.00 47.25 108 PRO A N 1
ATOM 854 C CA . PRO A 1 108 ? 30.715 18.738 -11.696 1.00 47.25 108 PRO A CA 1
ATOM 855 C C . PRO A 1 108 ? 29.569 17.849 -11.220 1.00 47.25 108 PRO A C 1
ATOM 857 O O . PRO A 1 108 ? 29.479 17.553 -10.025 1.00 47.25 108 PRO A O 1
ATOM 860 N N . GLN A 1 109 ? 28.663 17.498 -12.142 1.00 55.38 109 GLN A N 1
ATOM 861 C CA . GLN A 1 109 ? 27.646 16.504 -11.842 1.00 55.38 109 GLN A CA 1
ATOM 862 C C . GLN A 1 109 ? 28.395 15.270 -11.335 1.00 55.38 109 GLN A C 1
ATOM 864 O O . GLN A 1 109 ? 29.401 14.902 -11.954 1.00 55.38 109 GLN A O 1
ATOM 869 N N . PRO A 1 110 ? 27.980 14.685 -10.198 1.00 56.47 110 PRO A N 1
ATOM 870 C CA . PRO A 1 110 ? 28.526 13.409 -9.772 1.00 56.47 110 PRO A CA 1
ATOM 871 C C . PRO A 1 110 ? 28.503 12.469 -10.974 1.00 56.47 110 PRO A C 1
ATOM 873 O O . PRO A 1 110 ? 27.520 12.434 -11.715 1.00 56.47 110 PRO A O 1
ATOM 876 N N . ASP A 1 111 ? 29.625 11.800 -11.202 1.00 61.50 111 ASP A N 1
ATOM 877 C CA . ASP A 1 111 ? 29.777 10.803 -12.242 1.00 61.50 111 ASP A CA 1
ATOM 878 C C . ASP A 1 111 ? 28.577 9.848 -12.217 1.00 61.50 111 ASP A C 1
ATOM 880 O O . ASP A 1 111 ? 28.218 9.304 -11.170 1.00 61.50 111 ASP A O 1
ATOM 884 N N . ASP A 1 112 ? 27.925 9.683 -13.374 1.00 69.56 112 ASP A N 1
ATOM 885 C CA . ASP A 1 112 ? 26.682 8.910 -13.522 1.00 69.56 112 ASP A CA 1
ATOM 886 C C . ASP A 1 112 ? 26.783 7.506 -12.892 1.00 69.56 112 ASP A C 1
ATOM 888 O O . ASP A 1 112 ? 25.792 6.958 -12.400 1.00 69.56 112 ASP A O 1
ATOM 892 N N . ASP A 1 113 ? 27.994 6.946 -12.844 1.00 74.69 113 ASP A N 1
ATOM 893 C CA . ASP A 1 113 ? 28.296 5.645 -12.255 1.00 74.69 113 ASP A CA 1
ATOM 894 C C . ASP A 1 113 ? 28.142 5.623 -10.721 1.00 74.69 113 ASP A C 1
ATOM 896 O O . ASP A 1 113 ? 27.516 4.703 -10.185 1.00 74.69 113 ASP A O 1
ATOM 900 N N . GLY A 1 114 ? 28.611 6.650 -10.000 1.00 75.81 114 GLY A N 1
ATOM 901 C CA . GLY A 1 114 ? 28.490 6.724 -8.538 1.00 75.81 114 GLY A CA 1
ATOM 902 C C . GLY A 1 114 ? 27.035 6.859 -8.075 1.00 75.81 114 GLY A C 1
ATOM 903 O O . GLY A 1 114 ? 26.599 6.209 -7.119 1.00 75.81 114 GLY A O 1
ATOM 904 N N . ASN A 1 115 ? 26.235 7.633 -8.813 1.00 77.50 115 ASN A N 1
ATOM 905 C CA . ASN A 1 115 ? 24.797 7.756 -8.563 1.00 77.50 115 ASN A CA 1
ATOM 906 C C . ASN A 1 115 ? 24.056 6.442 -8.823 1.00 77.50 115 ASN A C 1
ATOM 908 O O . ASN A 1 115 ? 23.108 6.100 -8.105 1.00 77.50 115 ASN A O 1
ATOM 912 N N . ARG A 1 116 ? 24.488 5.685 -9.836 1.00 78.75 116 ARG A N 1
ATOM 913 C CA . ARG A 1 116 ? 23.891 4.399 -10.191 1.00 78.75 116 ARG A CA 1
ATOM 914 C C . ARG A 1 116 ? 24.141 3.338 -9.123 1.00 78.75 116 ARG A C 1
ATOM 916 O O . ARG A 1 116 ? 23.205 2.616 -8.775 1.00 78.75 116 ARG A O 1
ATOM 923 N N . GLU A 1 117 ? 25.354 3.257 -8.578 1.00 86.19 117 GLU A N 1
ATOM 924 C CA . GLU A 1 117 ? 25.678 2.323 -7.490 1.00 86.19 117 GLU A CA 1
ATOM 925 C C . GLU A 1 117 ? 24.869 2.628 -6.223 1.00 86.19 117 GLU A C 1
ATOM 927 O O . GLU A 1 117 ? 24.226 1.728 -5.676 1.00 86.19 117 GLU A O 1
ATOM 932 N N . LEU A 1 118 ? 24.800 3.902 -5.817 1.00 85.50 118 LEU A N 1
ATOM 933 C CA . LEU A 1 118 ? 24.005 4.334 -4.661 1.00 85.50 118 LEU A CA 1
ATOM 934 C C . LEU A 1 118 ? 22.509 4.046 -4.841 1.00 85.50 118 LEU A C 1
ATOM 936 O O . LEU A 1 118 ? 21.856 3.542 -3.926 1.00 85.50 118 LEU A O 1
ATOM 940 N N . THR A 1 119 ? 21.962 4.322 -6.027 1.00 83.69 119 THR A N 1
ATOM 941 C CA . THR A 1 119 ? 20.553 4.036 -6.342 1.00 83.69 119 THR A CA 1
ATOM 942 C C . THR A 1 119 ? 20.272 2.532 -6.308 1.00 83.69 119 THR A C 1
ATOM 944 O O . THR A 1 119 ? 19.249 2.097 -5.774 1.00 83.69 119 THR A O 1
ATOM 947 N N . SER A 1 120 ? 21.198 1.719 -6.825 1.00 86.06 120 SER A N 1
ATOM 948 C CA . SER A 1 120 ? 21.095 0.259 -6.794 1.00 86.06 120 SER A CA 1
ATOM 949 C C . SER A 1 120 ? 21.139 -0.291 -5.366 1.00 86.06 120 SER A C 1
ATOM 951 O O . SER A 1 120 ? 20.352 -1.177 -5.023 1.00 86.06 120 SER A O 1
ATOM 953 N N . GLU A 1 121 ? 22.030 0.223 -4.515 1.00 91.69 121 GLU A N 1
ATOM 954 C CA . GLU A 1 121 ? 22.112 -0.190 -3.112 1.00 91.69 121 GLU A CA 1
ATOM 955 C C . GLU A 1 121 ? 20.848 0.215 -2.334 1.00 91.69 121 GLU A C 1
ATOM 957 O O . GLU A 1 121 ? 20.276 -0.611 -1.620 1.00 91.69 121 GLU A O 1
ATOM 962 N N . TRP A 1 122 ? 20.341 1.435 -2.541 1.00 90.19 122 TRP A N 1
ATOM 963 C CA . TRP A 1 122 ? 19.081 1.911 -1.956 1.00 90.19 122 TRP A CA 1
ATOM 964 C C . TRP A 1 122 ? 17.891 1.011 -2.306 1.00 90.19 122 TRP A C 1
ATOM 966 O O . TRP A 1 122 ? 17.109 0.612 -1.435 1.00 90.19 122 TRP A O 1
ATOM 976 N N . TYR A 1 123 ? 17.759 0.658 -3.586 1.00 88.94 123 TYR A N 1
ATOM 977 C CA . TYR A 1 123 ? 16.704 -0.237 -4.049 1.00 88.94 123 TYR A CA 1
ATOM 978 C C . TYR A 1 123 ? 16.845 -1.645 -3.451 1.00 88.94 123 TYR A C 1
ATOM 980 O O . TYR A 1 123 ? 15.853 -2.252 -3.028 1.00 88.94 123 TYR A O 1
ATOM 988 N N . SER A 1 124 ? 18.078 -2.154 -3.373 1.00 91.88 124 SER A N 1
ATOM 989 C CA . SER A 1 124 ? 18.391 -3.457 -2.780 1.00 91.88 124 SER A CA 1
ATOM 990 C C . SER A 1 124 ? 17.993 -3.517 -1.304 1.00 91.88 124 SER A C 1
ATOM 992 O O . SER A 1 124 ? 17.305 -4.452 -0.895 1.00 91.88 124 SER A O 1
ATOM 994 N N . ASP A 1 125 ? 18.330 -2.493 -0.520 1.00 95.25 125 ASP A N 1
ATOM 995 C CA . ASP A 1 125 ? 17.993 -2.414 0.903 1.00 95.25 125 ASP A CA 1
ATOM 996 C C . ASP A 1 125 ? 16.481 -2.402 1.148 1.00 95.25 125 ASP A C 1
ATOM 998 O O . ASP A 1 125 ? 15.979 -3.165 1.976 1.00 95.25 125 ASP A O 1
ATOM 1002 N N . ARG A 1 126 ? 15.727 -1.591 0.394 1.00 93.25 126 ARG A N 1
ATOM 1003 C CA . ARG A 1 126 ? 14.255 -1.580 0.475 1.00 93.25 126 ARG A CA 1
ATOM 1004 C C . ARG A 1 126 ? 13.663 -2.936 0.098 1.00 93.25 126 ARG A C 1
ATOM 1006 O O . ARG A 1 126 ? 12.734 -3.410 0.750 1.00 93.25 126 ARG A O 1
ATOM 1013 N N . SER A 1 127 ? 14.225 -3.580 -0.921 1.00 90.81 127 SER A N 1
ATOM 1014 C CA . SER A 1 127 ? 13.803 -4.908 -1.372 1.00 90.81 127 SER A CA 1
ATOM 1015 C C . SER A 1 127 ? 14.132 -6.008 -0.358 1.00 90.81 127 SER A C 1
ATOM 1017 O O . SER A 1 127 ? 13.363 -6.958 -0.216 1.00 90.81 127 SER A O 1
ATOM 1019 N N . ASN A 1 128 ? 15.260 -5.907 0.351 1.00 93.62 128 ASN A N 1
ATOM 1020 C CA . ASN A 1 128 ? 15.605 -6.808 1.454 1.00 93.62 128 ASN A CA 1
ATOM 1021 C C . ASN A 1 128 ? 14.606 -6.638 2.603 1.00 93.62 128 ASN A C 1
ATOM 1023 O O . ASN A 1 128 ? 13.999 -7.621 3.025 1.00 93.62 128 ASN A O 1
ATOM 1027 N N . LEU A 1 129 ? 14.343 -5.393 3.013 1.00 92.94 129 LEU A N 1
ATOM 1028 C CA . LEU A 1 129 ? 13.372 -5.087 4.061 1.00 92.94 129 LEU A CA 1
ATOM 1029 C C . LEU A 1 129 ? 11.980 -5.639 3.729 1.00 92.94 129 LEU A C 1
ATOM 1031 O O . LEU A 1 129 ? 11.335 -6.254 4.578 1.00 92.94 129 LEU A O 1
ATOM 1035 N N . LEU A 1 130 ? 11.536 -5.461 2.482 1.00 90.56 130 LEU A N 1
ATOM 1036 C CA . LEU A 1 130 ? 10.293 -6.030 1.971 1.00 90.56 130 LEU A CA 1
ATOM 1037 C C . LEU A 1 130 ? 10.269 -7.557 2.123 1.00 90.56 130 LEU A C 1
ATOM 1039 O O . LEU A 1 130 ? 9.298 -8.122 2.626 1.00 90.56 130 LEU A O 1
ATOM 1043 N N . ARG A 1 131 ? 11.342 -8.237 1.708 1.00 89.81 131 ARG A N 1
ATOM 1044 C CA . ARG A 1 131 ? 11.444 -9.701 1.776 1.00 89.81 131 ARG A CA 1
ATOM 1045 C C . ARG A 1 131 ? 11.422 -10.239 3.204 1.00 89.81 131 ARG A C 1
ATOM 1047 O O . ARG A 1 131 ? 10.870 -11.320 3.407 1.00 89.81 131 ARG A O 1
ATOM 1054 N N . GLU A 1 132 ? 12.020 -9.513 4.141 1.00 90.50 132 GLU A N 1
ATOM 1055 C CA . GLU A 1 132 ? 12.140 -9.901 5.550 1.00 90.50 132 GLU A CA 1
ATOM 1056 C C . GLU A 1 132 ? 10.882 -9.583 6.358 1.00 90.50 132 GLU A C 1
ATOM 1058 O O . GLU A 1 132 ? 10.473 -10.378 7.201 1.00 90.50 132 GLU A O 1
ATOM 1063 N N . SER A 1 133 ? 10.254 -8.436 6.092 1.00 86.12 133 SER A N 1
ATOM 1064 C CA . SER A 1 133 ? 9.157 -7.928 6.920 1.00 86.12 133 SER A CA 1
ATOM 1065 C C . SER A 1 133 ? 7.765 -8.251 6.394 1.00 86.12 133 SER A C 1
ATOM 1067 O O . SER A 1 133 ? 6.799 -8.173 7.150 1.00 86.12 133 SER A O 1
ATOM 1069 N N . VAL A 1 134 ? 7.634 -8.570 5.104 1.00 83.38 134 VAL A N 1
ATOM 1070 C CA . VAL A 1 134 ? 6.339 -8.864 4.486 1.00 83.38 134 VAL A CA 1
ATOM 1071 C C . VAL A 1 134 ? 6.305 -10.334 4.057 1.00 83.38 134 VAL A C 1
ATOM 1073 O O . VAL A 1 134 ? 7.119 -10.759 3.222 1.00 83.38 134 VAL A O 1
ATOM 1076 N N . PRO A 1 135 ? 5.351 -11.130 4.576 1.00 81.81 135 PRO A N 1
ATOM 1077 C CA . PRO A 1 135 ? 5.139 -12.504 4.146 1.00 81.81 135 PRO A CA 1
ATOM 1078 C C . PRO A 1 135 ? 5.067 -12.615 2.632 1.00 81.81 135 PRO A C 1
ATOM 1080 O O . PRO A 1 135 ? 4.515 -11.752 1.945 1.00 81.81 135 PRO A O 1
ATOM 1083 N N . ARG A 1 136 ? 5.628 -13.698 2.101 1.00 79.50 136 ARG A N 1
ATOM 1084 C CA . ARG A 1 136 ? 5.679 -13.943 0.658 1.00 79.50 136 ARG A CA 1
ATOM 1085 C C . ARG A 1 136 ? 4.282 -13.938 0.041 1.00 79.50 136 ARG A C 1
ATOM 1087 O O . ARG A 1 136 ? 4.088 -13.425 -1.054 1.00 79.50 136 ARG A O 1
ATOM 1094 N N . GLU A 1 137 ? 3.306 -14.439 0.773 1.00 73.94 137 GLU A N 1
ATOM 1095 C CA . GLU A 1 137 ? 1.914 -14.556 0.365 1.00 73.94 137 GLU A CA 1
ATOM 1096 C C . GLU A 1 137 ? 1.242 -13.177 0.225 1.00 73.94 137 GLU A C 1
ATOM 1098 O O . GLU A 1 137 ? 0.371 -13.002 -0.624 1.00 73.94 137 GLU A O 1
ATOM 1103 N N . LEU A 1 138 ? 1.683 -12.177 1.004 1.00 72.06 138 LEU A N 1
ATOM 1104 C CA . LEU A 1 138 ? 1.243 -10.779 0.885 1.00 72.06 138 LEU A CA 1
ATOM 1105 C C . LEU A 1 138 ? 1.965 -10.005 -0.232 1.00 72.06 138 LEU A C 1
ATOM 1107 O O . LEU A 1 138 ? 1.545 -8.893 -0.555 1.00 72.06 138 LEU A O 1
ATOM 1111 N N . ARG A 1 139 ? 3.038 -10.570 -0.801 1.00 78.06 139 ARG A N 1
ATOM 1112 C CA . ARG A 1 139 ? 3.784 -10.014 -1.945 1.00 78.06 139 ARG A CA 1
ATOM 1113 C C . ARG A 1 139 ? 3.307 -10.573 -3.285 1.00 78.06 139 ARG A C 1
ATOM 1115 O O . ARG A 1 139 ? 3.353 -9.895 -4.300 1.00 78.06 139 ARG A O 1
ATOM 1122 N N . GLN A 1 140 ? 2.843 -11.821 -3.295 1.00 66.69 140 GLN A N 1
ATOM 1123 C CA . GLN A 1 140 ? 2.492 -12.553 -4.516 1.00 66.69 140 GLN A CA 1
ATOM 1124 C C . GLN A 1 140 ? 1.107 -12.236 -5.084 1.00 66.69 140 GLN A C 1
ATOM 1126 O O . GLN A 1 140 ? 0.753 -12.756 -6.141 1.00 66.69 140 GLN A O 1
ATOM 1131 N N . TYR A 1 141 ? 0.289 -11.438 -4.399 1.00 59.28 141 TYR A N 1
ATOM 1132 C CA . TYR A 1 141 ? -1.128 -11.340 -4.737 1.00 59.28 141 TYR A CA 1
ATOM 1133 C C . TYR A 1 141 ? -1.401 -10.477 -5.984 1.00 59.28 141 TYR A C 1
ATOM 1135 O O . TYR A 1 141 ? -2.522 -10.522 -6.484 1.00 59.28 141 TYR A O 1
ATOM 1143 N N . ARG A 1 142 ? -0.400 -9.762 -6.537 1.00 57.81 142 ARG A N 1
ATOM 1144 C CA . ARG A 1 142 ? -0.371 -9.225 -7.920 1.00 57.81 142 ARG A CA 1
ATOM 1145 C C . ARG A 1 142 ? 1.084 -9.041 -8.398 1.00 57.81 142 ARG A C 1
ATOM 1147 O O . ARG A 1 142 ? 1.963 -8.814 -7.570 1.00 57.81 142 ARG A O 1
ATOM 1154 N N . ALA A 1 143 ? 1.333 -9.010 -9.715 1.00 50.72 143 ALA A N 1
ATOM 1155 C CA . ALA A 1 143 ? 2.462 -8.225 -10.265 1.00 50.72 143 ALA A CA 1
ATOM 1156 C C . ALA A 1 143 ? 2.362 -6.787 -9.693 1.00 50.72 143 ALA A C 1
ATOM 1158 O O . ALA A 1 143 ? 1.281 -6.427 -9.283 1.00 50.72 143 ALA A O 1
ATOM 1159 N N . TYR A 1 144 ? 3.354 -5.912 -9.588 1.00 54.91 144 TYR A N 1
ATOM 1160 C CA . TYR A 1 144 ? 3.192 -4.557 -8.978 1.00 54.91 144 TYR A CA 1
ATOM 1161 C C . TYR A 1 144 ? 2.921 -4.474 -7.463 1.00 54.91 144 TYR A C 1
ATOM 1163 O O . TYR A 1 144 ? 3.002 -3.380 -6.908 1.00 54.91 144 TYR A O 1
ATOM 1171 N N . GLN A 1 145 ? 2.632 -5.566 -6.739 1.00 67.81 145 GLN A N 1
ATOM 1172 C CA . GLN A 1 145 ? 2.554 -5.469 -5.271 1.00 67.81 145 GLN A CA 1
ATOM 1173 C C . GLN A 1 145 ? 3.900 -5.108 -4.649 1.00 67.81 145 GLN A C 1
ATOM 1175 O O . GLN A 1 145 ? 3.918 -4.349 -3.681 1.00 67.81 145 GLN A O 1
ATOM 1180 N N . ASP A 1 146 ? 5.001 -5.591 -5.225 1.00 77.12 146 ASP A N 1
ATOM 1181 C CA . ASP A 1 146 ? 6.339 -5.216 -4.777 1.00 77.12 146 ASP A CA 1
ATOM 1182 C C . ASP A 1 146 ? 6.546 -3.702 -4.899 1.00 77.12 146 ASP A C 1
ATOM 1184 O O . ASP A 1 146 ? 6.950 -3.085 -3.920 1.00 77.12 146 ASP A O 1
ATOM 1188 N N . ASP A 1 147 ? 6.156 -3.076 -6.015 1.00 79.00 147 ASP A N 1
ATOM 1189 C CA . ASP A 1 147 ? 6.297 -1.625 -6.206 1.00 79.00 147 ASP A CA 1
ATOM 1190 C C . ASP A 1 147 ? 5.526 -0.837 -5.155 1.00 79.00 147 ASP A C 1
ATOM 1192 O O . ASP A 1 147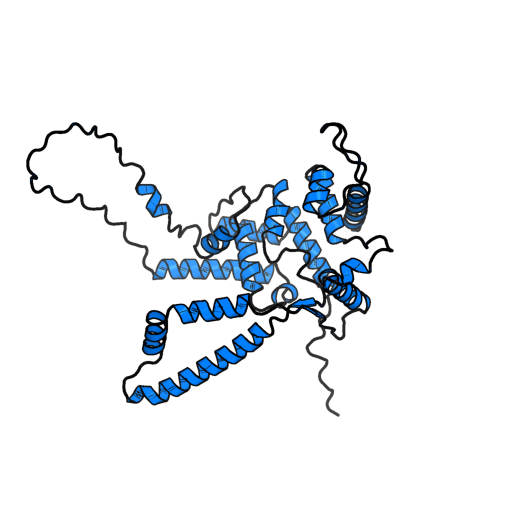 ? 6.073 0.060 -4.518 1.00 79.00 147 ASP A O 1
ATOM 1196 N N . TYR A 1 148 ? 4.271 -1.202 -4.892 1.00 81.81 148 TYR A N 1
ATOM 1197 C CA . TYR A 1 148 ? 3.521 -0.499 -3.864 1.00 81.81 148 TYR A CA 1
ATOM 1198 C C . TYR A 1 148 ? 4.093 -0.729 -2.460 1.00 81.81 148 TYR A C 1
ATOM 1200 O O . TYR A 1 148 ? 4.028 0.171 -1.621 1.00 81.81 148 TYR A O 1
ATOM 1208 N N . TRP A 1 149 ? 4.617 -1.924 -2.167 1.00 85.38 149 TRP A N 1
ATOM 1209 C CA . TRP A 1 149 ? 5.187 -2.221 -0.855 1.00 85.38 149 TRP A CA 1
ATOM 1210 C C . TRP A 1 149 ? 6.500 -1.475 -0.674 1.00 85.38 149 TRP A C 1
ATOM 1212 O O . TRP A 1 149 ? 6.764 -0.937 0.400 1.00 85.38 149 TRP A O 1
ATOM 1222 N N . LEU A 1 150 ? 7.298 -1.393 -1.735 1.00 87.69 150 LEU A N 1
ATOM 1223 C CA . LEU A 1 150 ? 8.478 -0.553 -1.794 1.00 87.69 150 LEU A CA 1
ATOM 1224 C C . LEU A 1 150 ? 8.084 0.910 -1.600 1.00 87.69 150 LEU A C 1
ATOM 1226 O O . LEU A 1 150 ? 8.760 1.599 -0.837 1.00 87.69 150 LEU A O 1
ATOM 1230 N N . THR A 1 151 ? 7.006 1.390 -2.223 1.00 85.94 151 THR A N 1
ATOM 1231 C CA . THR A 1 151 ? 6.471 2.745 -2.022 1.00 85.94 151 THR A CA 1
ATOM 1232 C C . THR A 1 151 ? 6.063 2.974 -0.572 1.00 85.94 151 THR A C 1
ATOM 1234 O O . THR A 1 151 ? 6.457 3.966 0.038 1.00 85.94 151 THR A O 1
ATOM 1237 N N . PHE A 1 152 ? 5.367 2.011 0.028 1.00 86.50 152 PHE A N 1
ATOM 1238 C CA . PHE A 1 152 ? 4.984 2.046 1.432 1.00 86.50 152 PHE A CA 1
ATOM 1239 C C . PHE A 1 152 ? 6.198 2.116 2.366 1.00 86.50 152 PHE A C 1
ATOM 1241 O O . PHE A 1 152 ? 6.290 3.023 3.191 1.00 86.50 152 PHE A O 1
ATOM 1248 N N . ILE A 1 153 ? 7.161 1.206 2.192 1.00 90.38 153 ILE A N 1
ATOM 1249 C CA . ILE A 1 153 ? 8.430 1.186 2.932 1.00 90.38 153 ILE A CA 1
ATOM 1250 C C . ILE A 1 153 ? 9.171 2.507 2.754 1.00 90.38 153 ILE A C 1
ATOM 1252 O O . ILE A 1 153 ? 9.674 3.065 3.722 1.00 90.38 153 ILE A O 1
ATOM 1256 N N . GLY A 1 154 ? 9.205 3.028 1.533 1.00 90.81 154 GLY A N 1
ATOM 1257 C CA . GLY A 1 154 ? 9.785 4.321 1.215 1.00 90.81 154 GLY A CA 1
ATOM 1258 C C . GLY A 1 154 ? 9.133 5.463 1.993 1.00 90.81 154 GLY A C 1
ATOM 1259 O O . GLY A 1 154 ? 9.828 6.247 2.637 1.00 90.81 154 GLY A O 1
ATOM 1260 N N . GLY A 1 155 ? 7.801 5.502 2.018 1.00 89.50 155 GLY A N 1
ATOM 1261 C CA . GLY A 1 155 ? 7.044 6.425 2.858 1.00 89.50 155 GLY A CA 1
ATOM 1262 C C . GLY A 1 155 ? 7.398 6.273 4.332 1.00 89.50 155 GLY A C 1
ATOM 1263 O O . GLY A 1 155 ? 7.680 7.263 4.995 1.00 89.50 155 GLY A O 1
ATOM 1264 N N . CYS A 1 156 ? 7.482 5.044 4.841 1.00 90.56 156 CYS A N 1
ATOM 1265 C CA . CYS A 1 156 ? 7.922 4.789 6.210 1.00 90.56 156 CYS A CA 1
ATOM 1266 C C . CYS A 1 156 ? 9.383 5.185 6.460 1.00 90.56 156 CYS A C 1
ATOM 1268 O O . CYS A 1 156 ? 9.719 5.497 7.594 1.00 90.56 156 CYS A O 1
ATOM 1270 N N . LEU A 1 157 ? 10.269 5.194 5.464 1.00 92.50 157 LEU A N 1
ATOM 1271 C CA . LEU A 1 157 ? 11.653 5.644 5.632 1.00 92.50 157 LEU A CA 1
ATOM 1272 C C . LEU A 1 157 ? 11.726 7.170 5.712 1.00 92.50 157 LEU A C 1
ATOM 1274 O O . LEU A 1 157 ? 12.334 7.693 6.648 1.00 92.50 157 LEU A O 1
ATOM 1278 N N . LEU A 1 158 ? 11.067 7.864 4.784 1.00 91.75 158 LEU A N 1
ATOM 1279 C CA . LEU A 1 158 ? 11.129 9.320 4.628 1.00 91.75 158 LEU A CA 1
ATOM 1280 C C . LEU A 1 158 ? 10.218 10.086 5.594 1.00 91.75 158 LEU A C 1
ATOM 1282 O O . LEU A 1 158 ? 10.515 11.228 5.944 1.00 91.75 158 LEU A O 1
ATOM 1286 N N . TYR A 1 159 ? 9.130 9.467 6.049 1.00 91.44 159 TYR A N 1
ATOM 1287 C CA . TYR A 1 159 ? 8.084 10.129 6.818 1.00 91.44 159 TYR A CA 1
ATOM 1288 C C . TYR A 1 159 ? 7.839 9.451 8.161 1.00 91.44 159 TYR A C 1
ATOM 1290 O O . TYR A 1 159 ? 7.839 8.228 8.300 1.00 91.44 159 TYR A O 1
ATOM 1298 N N . ASP A 1 160 ? 7.594 10.281 9.168 1.00 90.25 160 ASP A N 1
ATOM 1299 C CA . ASP A 1 160 ? 7.107 9.896 10.487 1.00 90.25 160 ASP A CA 1
ATOM 1300 C C . ASP A 1 160 ? 5.811 10.679 10.749 1.00 90.25 160 ASP A C 1
ATOM 1302 O O . ASP A 1 160 ? 5.811 11.626 11.545 1.00 90.25 160 ASP A O 1
ATOM 1306 N N . PRO A 1 161 ? 4.716 10.367 10.019 1.00 83.56 161 PRO A N 1
ATOM 1307 C CA . PRO A 1 161 ? 3.471 11.128 10.111 1.00 83.56 161 PRO A CA 1
ATOM 1308 C C . PRO A 1 161 ? 3.027 11.189 11.571 1.00 83.56 161 PRO A C 1
ATOM 1310 O O . PRO A 1 161 ? 3.247 10.223 12.293 1.00 83.56 161 PRO A O 1
ATOM 1313 N N . PRO A 1 162 ? 2.430 12.279 12.073 1.00 82.25 162 PRO A N 1
ATOM 1314 C CA . PRO A 1 162 ? 1.948 12.313 13.448 1.00 82.25 162 PRO A CA 1
ATOM 1315 C C . PRO A 1 162 ? 0.852 11.261 13.652 1.00 82.25 162 PRO A C 1
ATOM 1317 O O . PRO A 1 162 ? 0.241 10.758 12.710 1.00 82.25 162 PRO A O 1
ATOM 1320 N N . ALA A 1 163 ? 0.678 10.830 14.894 1.00 76.00 163 ALA A N 1
ATOM 1321 C CA . ALA A 1 163 ? -0.039 9.596 15.174 1.00 76.00 163 ALA A CA 1
ATOM 1322 C C . ALA A 1 163 ? -1.559 9.695 14.908 1.00 76.00 163 ALA A C 1
ATOM 1324 O O . ALA A 1 163 ? -2.188 8.715 14.520 1.00 76.00 163 ALA A O 1
ATOM 1325 N N . ASP A 1 164 ? -2.111 10.905 14.977 1.00 74.88 164 ASP A N 1
ATOM 1326 C CA . ASP A 1 164 ? -3.463 11.259 14.537 1.00 74.88 164 ASP A CA 1
ATOM 1327 C C . ASP A 1 164 ? -3.632 11.307 13.007 1.00 74.88 164 ASP A C 1
ATOM 1329 O O . ASP A 1 164 ? -4.752 11.172 12.522 1.00 74.88 164 ASP A O 1
ATOM 1333 N N . ALA A 1 165 ? -2.539 11.436 12.250 1.00 81.56 165 ALA A N 1
ATOM 1334 C CA . ALA A 1 165 ? -2.524 11.459 10.785 1.00 81.56 165 ALA A CA 1
ATOM 1335 C C . ALA A 1 165 ? -2.031 10.141 10.155 1.00 81.56 165 ALA A C 1
ATOM 1337 O O . ALA A 1 165 ? -1.965 10.008 8.933 1.00 81.56 165 ALA A O 1
ATOM 1338 N N . LEU A 1 166 ? -1.708 9.137 10.981 1.00 76.50 166 LEU A N 1
ATOM 1339 C CA . LEU A 1 166 ? -1.339 7.797 10.520 1.00 76.50 166 LEU A CA 1
ATOM 1340 C C . LEU A 1 166 ? -2.432 7.188 9.638 1.00 76.50 166 LEU A C 1
ATOM 1342 O O . LEU A 1 166 ? -2.124 6.522 8.659 1.00 76.50 166 LEU A O 1
ATOM 1346 N N . TRP A 1 167 ? -3.705 7.436 9.957 1.00 70.81 167 TRP A N 1
ATOM 1347 C CA . TRP A 1 167 ? -4.809 6.944 9.135 1.00 70.81 167 TRP A CA 1
ATOM 1348 C C . TRP A 1 167 ? -4.768 7.506 7.720 1.00 70.81 167 TRP A C 1
ATOM 1350 O O . TRP A 1 167 ? -4.814 6.733 6.769 1.00 70.81 167 TRP A O 1
ATOM 1360 N N . ASP A 1 168 ? -4.627 8.821 7.590 1.00 75.94 168 ASP A N 1
ATOM 1361 C CA . ASP A 1 168 ? -4.583 9.479 6.287 1.00 75.94 168 ASP A CA 1
ATOM 1362 C C . ASP A 1 168 ? -3.362 9.014 5.490 1.00 75.94 168 ASP A C 1
ATOM 1364 O O . ASP A 1 168 ? -3.472 8.758 4.296 1.00 75.94 168 ASP A O 1
ATOM 1368 N N . PHE A 1 169 ? -2.234 8.786 6.170 1.00 78.75 169 PHE A N 1
ATOM 1369 C CA . PHE A 1 169 ? -1.045 8.167 5.585 1.00 78.75 169 PHE A CA 1
ATOM 1370 C C . PHE A 1 169 ? -1.279 6.729 5.093 1.00 78.75 169 PHE A C 1
ATOM 1372 O O . PHE A 1 169 ? -0.753 6.337 4.057 1.00 78.75 169 PHE A O 1
ATOM 1379 N N . PHE A 1 170 ? -2.068 5.919 5.802 1.00 72.31 170 PHE A N 1
ATOM 1380 C CA . PHE A 1 170 ? -2.366 4.552 5.363 1.00 72.31 170 PHE A CA 1
ATOM 1381 C C . PHE A 1 170 ? -3.418 4.504 4.263 1.00 72.31 170 PHE A C 1
ATOM 1383 O O . PHE A 1 170 ? -3.305 3.701 3.344 1.00 72.31 170 PHE A O 1
ATOM 1390 N N . VAL A 1 171 ? -4.459 5.326 4.357 1.00 66.88 171 VAL A N 1
ATOM 1391 C CA . VAL A 1 171 ? -5.532 5.349 3.359 1.00 66.88 171 VAL A CA 1
ATOM 1392 C C . VAL A 1 171 ? -5.045 5.947 2.049 1.00 66.88 171 VAL A C 1
ATOM 1394 O O . VAL A 1 171 ? -5.511 5.520 0.992 1.00 66.88 171 VAL A O 1
ATOM 1397 N N . SER A 1 172 ? -4.099 6.887 2.103 1.00 68.88 172 SER A N 1
ATOM 1398 C CA . SER A 1 172 ? -3.459 7.405 0.901 1.00 68.88 172 SER A CA 1
ATOM 1399 C C . SER A 1 172 ? -2.655 6.308 0.189 1.00 68.88 172 SER A C 1
ATOM 1401 O O . SER A 1 172 ? -2.691 6.213 -1.033 1.00 68.88 172 SER A O 1
ATOM 1403 N N . MET A 1 173 ? -2.015 5.397 0.925 1.00 69.44 173 MET A N 1
ATOM 1404 C CA . MET A 1 173 ? -1.227 4.311 0.341 1.00 69.44 173 MET A CA 1
ATOM 1405 C C . MET A 1 173 ? -2.107 3.247 -0.359 1.00 69.44 173 MET A C 1
ATOM 1407 O O . MET A 1 173 ? -2.921 2.584 0.297 1.00 69.44 173 MET A O 1
ATOM 1411 N N . PRO A 1 174 ? -1.908 2.974 -1.667 1.00 61.03 174 PRO A N 1
ATOM 1412 C CA . PRO A 1 174 ? -2.755 2.056 -2.443 1.00 61.03 174 PRO A CA 1
ATOM 1413 C C . PRO A 1 174 ? -2.871 0.634 -1.865 1.00 61.03 174 PRO A C 1
ATOM 1415 O O . PRO A 1 174 ? -3.921 -0.003 -1.986 1.00 61.03 174 PRO A O 1
ATOM 1418 N N . LEU A 1 175 ? -1.818 0.146 -1.196 1.00 58.47 175 LEU A N 1
ATOM 1419 C CA . LEU A 1 175 ? -1.767 -1.171 -0.546 1.00 58.47 175 LEU A CA 1
ATOM 1420 C C . LEU A 1 175 ? -2.448 -1.260 0.809 1.00 58.47 175 LEU A C 1
ATOM 1422 O O . LEU A 1 175 ? -2.599 -2.353 1.335 1.00 58.47 175 LEU A O 1
ATOM 1426 N N . MET A 1 176 ? -2.802 -0.155 1.444 1.00 56.88 176 MET A N 1
ATOM 1427 C CA . MET A 1 176 ? -3.338 -0.224 2.803 1.00 56.88 176 MET A CA 1
ATOM 1428 C C . MET A 1 176 ? -4.819 0.102 2.844 1.00 56.88 176 MET A C 1
ATOM 1430 O O . MET A 1 176 ? -5.423 -0.005 3.910 1.00 56.88 176 MET A O 1
ATOM 1434 N N . ASN A 1 177 ? -5.439 0.346 1.679 1.00 57.41 177 ASN A N 1
ATOM 1435 C CA . ASN A 1 177 ? -6.884 0.412 1.558 1.00 57.41 177 ASN A CA 1
ATOM 1436 C C . ASN A 1 177 ? -7.496 -0.912 2.063 1.00 57.41 177 ASN A C 1
ATOM 1438 O O . ASN A 1 177 ? -7.408 -1.954 1.393 1.00 57.41 177 ASN A O 1
ATOM 1442 N N . PRO A 1 178 ? -8.138 -0.898 3.248 1.00 50.06 178 PRO A N 1
ATOM 1443 C CA . PRO A 1 178 ? -8.524 -2.119 3.925 1.00 50.06 178 PRO A CA 1
ATOM 1444 C C . PRO A 1 178 ? -9.547 -2.935 3.128 1.00 50.06 178 PRO A C 1
ATOM 1446 O O . PRO A 1 178 ? -9.633 -4.151 3.315 1.00 50.06 178 PRO A O 1
ATOM 1449 N N . TYR A 1 179 ? -10.260 -2.275 2.210 1.00 49.69 179 TYR A N 1
ATOM 1450 C CA . TYR A 1 179 ? -11.335 -2.823 1.395 1.00 49.69 179 TYR A CA 1
ATOM 1451 C C . TYR A 1 179 ? -10.867 -3.571 0.142 1.00 49.69 179 TYR A C 1
ATOM 1453 O O . TYR A 1 179 ? -11.681 -4.283 -0.444 1.00 49.69 179 TYR A O 1
ATOM 1461 N N . ARG A 1 180 ? -9.598 -3.435 -0.275 1.00 48.72 180 ARG A N 1
ATOM 1462 C CA . ARG A 1 180 ? -9.120 -3.994 -1.555 1.00 48.72 180 ARG A CA 1
ATOM 1463 C C . ARG A 1 180 ? -8.409 -5.345 -1.466 1.00 48.72 180 ARG A C 1
ATOM 1465 O O . ARG A 1 180 ? -8.269 -5.995 -2.493 1.00 48.72 180 ARG A O 1
ATOM 1472 N N . ILE A 1 181 ? -7.951 -5.780 -0.289 1.00 51.44 181 ILE A N 1
ATOM 1473 C CA . ILE A 1 181 ? -6.858 -6.778 -0.262 1.00 51.44 181 ILE A CA 1
ATOM 1474 C C . ILE A 1 181 ? -7.248 -8.210 0.081 1.00 51.44 181 ILE A C 1
ATOM 1476 O O . ILE A 1 181 ? -6.483 -9.110 -0.228 1.00 51.44 181 ILE A O 1
ATOM 1480 N N . VAL A 1 182 ? -8.412 -8.496 0.658 1.00 53.69 182 VAL A N 1
ATOM 1481 C CA . VAL A 1 182 ? -8.676 -9.884 1.084 1.00 53.69 182 VAL A CA 1
ATOM 1482 C C . VAL A 1 182 ? -10.141 -10.258 0.931 1.00 53.69 182 VAL A C 1
ATOM 1484 O O . VAL A 1 182 ? -10.850 -10.542 1.891 1.00 53.69 182 VAL A O 1
ATOM 1487 N N . ARG A 1 183 ? -10.621 -10.232 -0.305 1.00 60.22 183 ARG A N 1
ATOM 1488 C CA . ARG A 1 183 ? -11.778 -11.037 -0.695 1.00 60.22 183 ARG A CA 1
ATOM 1489 C C . ARG A 1 183 ? -11.379 -11.839 -1.921 1.00 60.22 183 ARG A C 1
ATOM 1491 O O . ARG A 1 183 ? -10.492 -11.383 -2.645 1.00 60.22 183 ARG A O 1
ATOM 1498 N N . PRO A 1 184 ? -12.062 -12.951 -2.229 1.00 69.62 184 PRO A N 1
ATOM 1499 C CA . PRO A 1 184 ? -11.937 -13.584 -3.535 1.00 69.62 184 PRO A CA 1
ATOM 1500 C C . PRO A 1 184 ? -12.371 -12.654 -4.683 1.00 69.62 184 PRO A C 1
ATOM 1502 O O . PRO A 1 184 ? -12.569 -13.126 -5.782 1.00 69.62 184 PRO A O 1
ATOM 1505 N N . ILE A 1 185 ? -12.537 -11.344 -4.470 1.00 66.19 185 ILE A N 1
ATOM 1506 C CA . ILE A 1 185 ? -12.748 -10.374 -5.532 1.00 66.19 185 ILE A CA 1
ATOM 1507 C C . ILE A 1 185 ? -11.391 -10.069 -6.160 1.00 66.19 185 ILE A C 1
ATOM 1509 O O . ILE A 1 185 ? -10.552 -9.393 -5.562 1.00 66.19 185 ILE A O 1
ATOM 1513 N N . VAL A 1 186 ? -11.184 -10.565 -7.368 1.0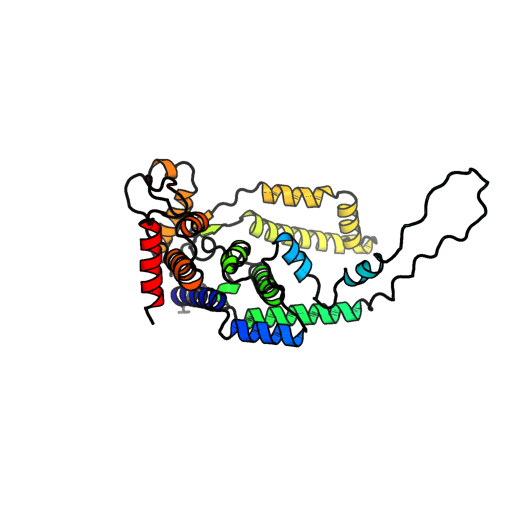0 68.56 186 VAL A N 1
ATOM 1514 C CA . VAL A 1 186 ? -10.097 -10.126 -8.230 1.00 68.56 186 VAL A CA 1
ATOM 1515 C C . VAL A 1 186 ? -10.727 -9.216 -9.266 1.00 68.56 186 VAL A C 1
ATOM 1517 O O . VAL A 1 186 ? -11.564 -9.649 -10.055 1.00 68.56 186 VAL A O 1
ATOM 1520 N N . SER A 1 187 ? -10.328 -7.948 -9.266 1.00 62.69 187 SER A N 1
ATOM 1521 C CA . SER A 1 187 ? -10.504 -7.104 -10.442 1.00 62.69 187 SER A CA 1
ATOM 1522 C C . SER A 1 187 ? -9.549 -7.659 -11.488 1.00 62.69 187 SER A C 1
ATOM 1524 O O . SER A 1 187 ? -8.357 -7.340 -11.477 1.00 62.69 187 SER A O 1
ATOM 1526 N N . LEU A 1 188 ? -10.043 -8.582 -12.312 1.00 59.97 188 LEU A N 1
ATOM 1527 C CA . LEU A 1 188 ? -9.320 -8.970 -13.505 1.00 59.97 188 LEU A CA 1
ATOM 1528 C C . LEU A 1 188 ? -9.439 -7.765 -14.425 1.00 59.97 188 LEU A C 1
ATOM 1530 O O . LEU A 1 188 ? -10.471 -7.532 -15.053 1.00 59.97 188 LEU A O 1
ATOM 1534 N N . ASN A 1 189 ? -8.364 -6.985 -14.486 1.00 57.97 189 ASN A N 1
ATOM 1535 C CA . ASN A 1 189 ? -8.073 -6.291 -15.722 1.00 57.97 189 ASN A CA 1
ATOM 1536 C C . ASN A 1 189 ? -7.744 -7.390 -16.722 1.00 57.97 189 ASN A C 1
ATOM 1538 O O . ASN A 1 189 ? -6.581 -7.730 -16.905 1.00 57.97 189 ASN A O 1
ATOM 1542 N N . ASP A 1 190 ? -8.777 -7.966 -17.336 1.00 56.91 190 ASP A N 1
ATOM 1543 C CA . ASP A 1 190 ? -8.623 -8.854 -18.488 1.00 56.91 190 ASP A CA 1
ATOM 1544 C C . ASP A 1 190 ? -7.770 -8.137 -19.549 1.00 56.91 190 ASP A C 1
ATOM 1546 O O . ASP A 1 190 ? -6.928 -8.728 -20.212 1.00 56.91 190 ASP A O 1
ATOM 1550 N N . THR A 1 191 ? -7.859 -6.802 -19.587 1.00 58.44 191 THR A N 1
ATOM 1551 C CA . THR A 1 191 ? -6.970 -5.942 -20.358 1.00 58.44 191 THR A CA 1
ATOM 1552 C C . THR A 1 191 ? -5.496 -6.118 -20.067 1.00 58.44 191 THR A C 1
ATOM 1554 O O . THR A 1 191 ? -4.737 -5.948 -21.005 1.00 58.44 191 THR A O 1
ATOM 1557 N N . TRP A 1 192 ? -5.058 -6.462 -18.856 1.00 60.97 192 TRP A N 1
ATOM 1558 C CA . TRP A 1 192 ? -3.634 -6.466 -18.534 1.00 60.97 192 TRP A CA 1
ATOM 1559 C C . TRP A 1 192 ? -2.934 -7.783 -18.817 1.00 60.97 192 TRP A C 1
ATOM 1561 O O . TRP A 1 192 ? -1.808 -7.767 -19.304 1.00 60.97 192 TRP A O 1
ATOM 1571 N N . ASP A 1 193 ? -3.591 -8.911 -18.549 1.00 60.00 193 ASP A N 1
ATOM 1572 C CA . ASP A 1 193 ? -3.092 -10.216 -18.986 1.00 60.00 193 ASP A CA 1
ATOM 1573 C C . ASP A 1 193 ? -3.140 -10.293 -20.517 1.00 60.00 193 ASP A C 1
ATOM 1575 O O . ASP A 1 193 ? -2.169 -10.713 -21.152 1.00 60.00 193 ASP A O 1
ATOM 1579 N N . VAL A 1 194 ? -4.213 -9.771 -21.128 1.00 62.22 194 VAL A N 1
ATOM 1580 C CA . VAL A 1 194 ? -4.281 -9.576 -22.580 1.00 62.22 194 VAL A CA 1
ATOM 1581 C C . VAL A 1 194 ? -3.197 -8.610 -23.045 1.00 62.22 194 VAL A C 1
ATOM 1583 O O . VAL A 1 194 ? -2.541 -8.903 -24.035 1.00 62.22 194 VAL A O 1
ATOM 1586 N N . GLU A 1 195 ? -2.940 -7.497 -22.360 1.00 71.19 195 GLU A N 1
ATOM 1587 C CA . GLU A 1 195 ? -1.894 -6.535 -22.726 1.00 71.19 195 GLU A CA 1
ATOM 1588 C C . GLU A 1 195 ? -0.497 -7.130 -22.586 1.00 71.19 195 GLU A C 1
ATOM 1590 O O . GLU A 1 195 ? 0.323 -6.893 -23.465 1.00 71.19 195 GLU A O 1
ATOM 1595 N N . HIS A 1 196 ? -0.205 -7.903 -21.541 1.00 66.50 196 HIS A N 1
ATOM 1596 C CA . HIS A 1 196 ? 1.079 -8.580 -21.374 1.00 66.50 196 HIS A CA 1
ATOM 1597 C C . HIS A 1 196 ? 1.276 -9.629 -22.460 1.00 66.50 196 HIS A C 1
ATOM 1599 O O . HIS A 1 196 ? 2.313 -9.628 -23.119 1.00 66.50 196 HIS A O 1
ATOM 1605 N N . ALA A 1 197 ? 0.274 -10.478 -22.709 1.00 61.97 197 ALA A N 1
ATOM 1606 C CA . ALA A 1 197 ? 0.325 -11.465 -23.783 1.00 61.97 197 ALA A CA 1
ATOM 1607 C C . ALA A 1 197 ? 0.464 -10.794 -25.162 1.00 61.97 197 ALA A C 1
ATOM 1609 O O . ALA A 1 197 ? 1.263 -11.223 -25.993 1.00 61.97 197 ALA A O 1
ATOM 1610 N N . THR A 1 198 ? -0.262 -9.698 -25.383 1.00 71.06 198 THR A N 1
ATOM 1611 C CA . THR A 1 198 ? -0.233 -8.910 -26.621 1.00 71.06 198 THR A CA 1
ATOM 1612 C C . THR A 1 198 ? 1.102 -8.187 -26.790 1.00 71.06 198 THR A C 1
ATOM 1614 O O . THR A 1 198 ? 1.679 -8.215 -27.874 1.00 71.06 198 THR A O 1
ATOM 1617 N N . SER A 1 199 ? 1.637 -7.585 -25.728 1.00 79.31 199 SER A N 1
ATOM 1618 C CA . SER A 1 199 ? 2.941 -6.915 -25.731 1.00 79.31 199 SER A CA 1
ATOM 1619 C C . SER A 1 199 ? 4.053 -7.924 -25.978 1.00 79.31 199 SER A C 1
ATOM 1621 O O . SER A 1 199 ? 4.867 -7.699 -26.863 1.00 79.31 199 SER A O 1
ATOM 1623 N N . ALA A 1 200 ? 4.040 -9.072 -25.296 1.00 66.00 200 ALA A N 1
ATOM 1624 C CA . ALA A 1 200 ? 5.006 -10.145 -25.513 1.00 66.00 200 ALA A CA 1
ATOM 1625 C C . ALA A 1 200 ? 4.957 -10.678 -26.954 1.00 66.00 200 ALA A C 1
ATOM 1627 O O . ALA A 1 200 ? 6.001 -10.880 -27.576 1.00 66.00 200 ALA A O 1
ATOM 1628 N N . TYR A 1 201 ? 3.757 -10.853 -27.516 1.00 70.50 201 TYR A N 1
ATOM 1629 C CA . TYR A 1 201 ? 3.580 -11.225 -28.919 1.00 70.50 201 TYR A CA 1
ATOM 1630 C C . TYR A 1 201 ? 4.168 -10.175 -29.872 1.00 70.50 201 TYR A C 1
ATOM 1632 O O . TYR A 1 201 ? 4.951 -10.524 -30.757 1.00 70.50 201 TYR A O 1
ATOM 1640 N N . TYR A 1 202 ? 3.835 -8.892 -29.696 1.00 82.75 202 TYR A N 1
ATOM 1641 C CA . TYR A 1 202 ? 4.339 -7.832 -30.571 1.00 82.75 202 TYR A CA 1
ATOM 1642 C C . TYR A 1 202 ? 5.838 -7.594 -30.406 1.00 82.75 202 TYR A C 1
ATOM 1644 O O . TYR A 1 202 ? 6.511 -7.338 -31.398 1.00 82.75 202 TYR A O 1
ATOM 1652 N N . GLU A 1 203 ? 6.387 -7.708 -29.200 1.00 81.12 203 GLU A N 1
ATOM 1653 C CA . GLU A 1 203 ? 7.830 -7.627 -28.977 1.00 81.12 203 GLU A CA 1
ATOM 1654 C C . GLU A 1 203 ? 8.565 -8.781 -29.659 1.00 81.12 203 GLU A C 1
ATOM 1656 O O . GLU A 1 203 ? 9.579 -8.548 -30.320 1.00 81.12 203 GLU A O 1
ATOM 1661 N N . ALA A 1 204 ? 8.035 -10.005 -29.577 1.00 69.06 204 ALA A N 1
ATOM 1662 C CA . ALA A 1 204 ? 8.585 -11.149 -30.297 1.00 69.06 204 ALA A CA 1
ATOM 1663 C C . ALA A 1 204 ? 8.501 -10.959 -31.822 1.00 69.06 204 ALA A C 1
ATOM 1665 O O . ALA A 1 204 ? 9.485 -11.194 -32.523 1.00 69.06 204 ALA A O 1
ATOM 1666 N N . LEU A 1 205 ? 7.364 -10.474 -32.333 1.00 73.25 205 LEU A N 1
ATOM 1667 C CA . LEU A 1 205 ? 7.172 -10.185 -33.755 1.00 73.25 205 LEU A CA 1
ATOM 1668 C C . LEU A 1 205 ? 8.127 -9.092 -34.251 1.00 73.25 205 LEU A C 1
ATOM 1670 O O . LEU A 1 205 ? 8.765 -9.253 -35.289 1.00 73.25 205 LEU A O 1
ATOM 1674 N N . LEU A 1 206 ? 8.250 -7.989 -33.508 1.00 84.94 206 LEU A N 1
ATOM 1675 C CA . LEU A 1 206 ? 9.178 -6.909 -33.833 1.00 84.94 206 LEU A CA 1
ATOM 1676 C C . LEU A 1 206 ? 10.612 -7.424 -33.826 1.00 84.94 206 LEU A C 1
ATOM 1678 O O . LEU A 1 206 ? 11.348 -7.145 -34.761 1.00 84.94 206 LEU A O 1
ATOM 1682 N N . LYS A 1 207 ? 11.008 -8.224 -32.833 1.00 80.50 207 LYS A N 1
ATOM 1683 C CA . LYS A 1 207 ? 12.346 -8.822 -32.794 1.00 80.50 207 LYS A CA 1
ATOM 1684 C C . LYS A 1 207 ? 12.641 -9.654 -34.047 1.00 80.50 207 LYS A C 1
ATOM 1686 O O . LYS A 1 207 ? 13.702 -9.480 -34.640 1.00 80.50 207 LYS A O 1
ATOM 1691 N N . GLU A 1 208 ? 11.701 -10.495 -34.475 1.00 78.50 208 GLU A N 1
ATOM 1692 C CA . GLU A 1 208 ? 11.843 -11.326 -35.678 1.00 78.50 208 GLU A CA 1
ATOM 1693 C C . GLU A 1 208 ? 11.982 -10.478 -36.954 1.00 78.50 208 GLU A C 1
ATOM 1695 O O . GLU A 1 208 ? 12.898 -10.690 -37.749 1.00 78.50 208 GLU A O 1
ATOM 1700 N N . ILE A 1 209 ? 11.133 -9.455 -37.122 1.00 84.19 209 ILE A N 1
ATOM 1701 C CA . ILE A 1 209 ? 11.244 -8.497 -38.238 1.00 84.19 209 ILE A CA 1
ATOM 1702 C C . ILE A 1 209 ? 12.614 -7.799 -38.207 1.00 84.19 209 ILE A C 1
ATOM 1704 O O . ILE A 1 209 ? 13.214 -7.544 -39.250 1.00 84.19 209 ILE A O 1
ATOM 1708 N N . GLY A 1 210 ? 13.142 -7.516 -37.017 1.00 87.69 210 GLY A N 1
ATOM 1709 C CA . GLY A 1 210 ? 14.421 -6.830 -36.840 1.00 87.69 210 GLY A CA 1
ATOM 1710 C C . GLY A 1 210 ? 15.598 -7.644 -37.312 1.00 87.69 210 GLY A C 1
ATOM 1711 O O . GLY A 1 210 ? 16.444 -7.115 -38.028 1.00 87.69 210 GLY A O 1
ATOM 1712 N N . GLU A 1 211 ? 15.623 -8.930 -36.977 1.00 86.81 211 GLU A N 1
ATOM 1713 C CA . GLU A 1 211 ? 16.661 -9.838 -37.464 1.00 86.81 211 GLU A CA 1
ATOM 1714 C C . GLU A 1 211 ? 16.619 -9.977 -38.994 1.00 86.81 211 GLU A C 1
ATOM 1716 O O . GLU A 1 211 ? 17.672 -10.024 -39.630 1.00 86.81 211 GLU A O 1
ATOM 1721 N N . GLN A 1 212 ? 15.431 -9.938 -39.610 1.00 85.50 212 GLN A N 1
ATOM 1722 C CA . GLN A 1 212 ? 15.292 -9.966 -41.072 1.00 85.50 212 GLN A CA 1
ATOM 1723 C C . GLN A 1 212 ? 15.730 -8.660 -41.753 1.00 85.50 212 GLN A C 1
ATOM 1725 O O . GLN A 1 212 ? 16.254 -8.693 -42.866 1.00 85.50 212 GLN A O 1
ATOM 1730 N N . LEU A 1 213 ? 15.535 -7.507 -41.107 1.00 91.50 213 LEU A N 1
ATOM 1731 C CA . LEU A 1 213 ? 15.896 -6.195 -41.659 1.00 91.50 213 LEU A CA 1
ATOM 1732 C C . LEU A 1 213 ? 17.354 -5.788 -41.383 1.00 91.50 213 LEU A C 1
ATOM 1734 O O . LEU A 1 213 ? 17.899 -4.935 -42.088 1.00 91.50 213 LEU A O 1
ATOM 1738 N N . LYS A 1 214 ? 18.012 -6.419 -40.407 1.00 92.56 214 LYS A N 1
ATOM 1739 C CA . LYS A 1 214 ? 19.402 -6.144 -40.012 1.00 92.56 214 LYS A CA 1
ATOM 1740 C C . LYS A 1 214 ? 20.422 -6.222 -41.165 1.00 92.56 214 LYS A C 1
ATOM 1742 O O . LYS A 1 214 ? 21.261 -5.325 -41.245 1.00 92.56 214 LYS A O 1
ATOM 1747 N N . PRO A 1 215 ? 20.361 -7.188 -42.109 1.00 96.19 215 PRO A N 1
ATOM 1748 C CA . PRO A 1 215 ? 21.262 -7.227 -43.270 1.00 96.19 215 PRO A CA 1
ATOM 1749 C C . PRO A 1 215 ? 21.125 -6.023 -44.210 1.00 96.19 215 PRO A C 1
ATOM 1751 O O . PRO A 1 215 ? 22.042 -5.727 -44.971 1.00 96.19 215 PRO A O 1
ATOM 1754 N N . HIS A 1 216 ? 19.993 -5.319 -44.154 1.00 95.06 216 HIS A N 1
ATOM 1755 C CA . HIS A 1 216 ? 19.728 -4.120 -44.944 1.00 95.06 216 HIS A CA 1
ATOM 1756 C C . HIS A 1 216 ? 20.128 -2.825 -44.217 1.00 95.06 216 HIS A C 1
ATOM 1758 O O . HIS A 1 216 ? 19.859 -1.737 -44.718 1.00 95.06 216 HIS A O 1
ATOM 1764 N N . GLY A 1 217 ? 20.780 -2.932 -43.053 1.00 95.44 217 GLY A N 1
ATOM 1765 C CA . GLY A 1 217 ? 21.269 -1.789 -42.281 1.00 95.44 217 GLY A CA 1
ATOM 1766 C C . GLY A 1 217 ? 20.211 -1.115 -41.407 1.00 95.44 217 GLY A C 1
ATOM 1767 O O . GLY A 1 217 ? 20.481 -0.055 -40.850 1.00 95.44 217 GLY A O 1
ATOM 1768 N N . PHE A 1 218 ? 19.022 -1.706 -41.263 1.00 94.06 218 PHE A N 1
ATOM 1769 C CA . PHE A 1 218 ? 17.998 -1.180 -40.365 1.00 94.06 218 PHE A CA 1
ATOM 1770 C C . PHE A 1 218 ? 18.187 -1.709 -38.942 1.00 94.06 218 PHE A C 1
ATOM 1772 O O . PHE A 1 218 ? 18.382 -2.905 -38.724 1.00 94.06 218 PHE A O 1
ATOM 1779 N N . ASN A 1 219 ? 18.058 -0.811 -37.968 1.00 91.12 219 ASN A N 1
ATOM 1780 C CA . ASN A 1 219 ? 18.021 -1.132 -36.548 1.00 91.12 219 ASN A CA 1
ATOM 1781 C C . ASN A 1 219 ? 16.603 -0.892 -36.019 1.00 91.12 219 ASN A C 1
ATOM 1783 O O . ASN A 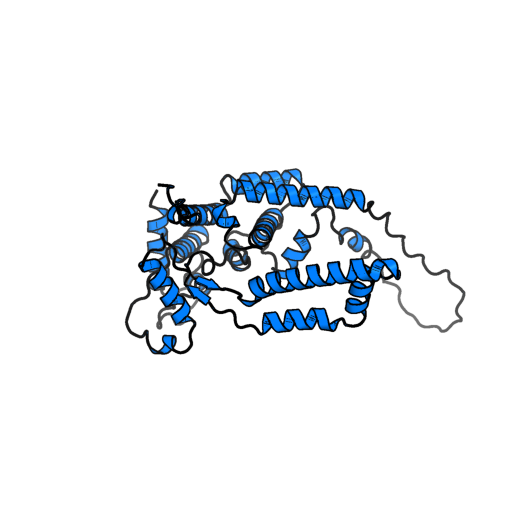1 219 ? 16.093 0.227 -36.058 1.00 91.12 219 ASN A O 1
ATOM 1787 N N . ILE A 1 220 ? 15.952 -1.941 -35.514 1.00 87.25 220 ILE A N 1
ATOM 1788 C CA . ILE A 1 220 ? 14.585 -1.825 -34.996 1.00 87.25 220 ILE A CA 1
ATOM 1789 C C . ILE A 1 220 ? 14.480 -0.967 -33.743 1.00 87.25 220 ILE A C 1
ATOM 1791 O O . ILE A 1 220 ? 13.444 -0.334 -33.555 1.00 87.25 220 ILE A O 1
ATOM 1795 N N . GLY A 1 221 ? 15.518 -0.914 -32.906 1.00 84.12 221 GLY A N 1
ATOM 1796 C CA . GLY A 1 221 ? 15.537 -0.004 -31.762 1.00 84.12 221 GLY A CA 1
ATOM 1797 C C . GLY A 1 221 ? 15.384 1.445 -32.221 1.00 84.12 221 GLY A C 1
ATOM 1798 O O . GLY A 1 221 ? 14.519 2.163 -31.719 1.00 84.12 221 GLY A O 1
ATOM 1799 N N . ASP A 1 222 ? 16.140 1.821 -33.253 1.00 87.38 222 ASP A N 1
ATOM 1800 C CA . ASP A 1 222 ? 16.124 3.168 -33.826 1.00 87.38 222 ASP A CA 1
ATOM 1801 C C . ASP A 1 222 ? 14.781 3.460 -34.508 1.00 87.38 222 ASP A C 1
ATOM 1803 O O . ASP A 1 222 ? 14.175 4.497 -34.253 1.00 87.38 222 ASP A O 1
ATOM 1807 N N . LEU A 1 223 ? 14.249 2.511 -35.290 1.00 85.94 223 LEU A N 1
ATOM 1808 C CA . LEU A 1 223 ? 12.937 2.647 -35.937 1.00 85.94 223 LEU A CA 1
ATOM 1809 C C . LEU A 1 223 ? 11.785 2.738 -34.925 1.00 85.94 223 LEU A C 1
ATOM 1811 O O . LEU A 1 223 ? 10.841 3.501 -35.127 1.00 85.94 223 LEU A O 1
ATOM 1815 N N . ARG A 1 224 ? 11.849 1.981 -33.821 1.00 82.56 224 ARG A N 1
ATOM 1816 C CA . ARG A 1 224 ? 10.866 2.046 -32.730 1.00 82.56 224 ARG A CA 1
ATOM 1817 C C . ARG A 1 224 ? 10.914 3.409 -32.047 1.00 82.56 224 ARG A C 1
ATOM 1819 O O . ARG A 1 224 ? 9.862 4.006 -31.830 1.00 82.56 224 ARG A O 1
ATOM 1826 N N . MET A 1 225 ? 12.110 3.901 -31.725 1.00 81.44 225 MET A N 1
ATOM 1827 C CA . MET A 1 225 ? 12.278 5.222 -31.118 1.00 81.44 225 MET A CA 1
ATOM 1828 C C . MET A 1 225 ? 11.812 6.335 -32.049 1.00 81.44 225 MET A C 1
ATOM 1830 O O . MET A 1 225 ? 11.079 7.224 -31.627 1.00 81.44 225 MET A O 1
ATOM 1834 N N . GLU A 1 226 ? 12.157 6.252 -33.327 1.00 84.94 226 GLU A N 1
ATOM 1835 C CA . GLU A 1 226 ? 11.703 7.199 -34.333 1.00 84.94 226 GLU A CA 1
ATOM 1836 C C . GLU A 1 226 ? 10.174 7.191 -34.485 1.00 84.94 226 GLU A C 1
ATOM 1838 O O . GLU A 1 226 ? 9.558 8.255 -34.549 1.00 84.94 226 GLU A O 1
ATOM 1843 N N . ALA A 1 227 ? 9.535 6.017 -34.483 1.00 78.19 227 ALA A N 1
ATOM 1844 C CA . ALA A 1 227 ? 8.079 5.902 -34.531 1.00 78.19 227 ALA A CA 1
ATOM 1845 C C . ALA A 1 227 ? 7.402 6.515 -33.293 1.00 78.19 227 ALA A C 1
ATOM 1847 O O . ALA A 1 227 ? 6.383 7.192 -33.434 1.00 78.19 227 ALA A O 1
ATOM 1848 N N . LEU A 1 228 ? 7.978 6.327 -32.099 1.00 75.75 228 LEU A N 1
ATOM 1849 C CA . LEU A 1 228 ? 7.489 6.946 -30.863 1.00 75.75 228 LEU A CA 1
ATOM 1850 C C . LEU A 1 228 ? 7.644 8.474 -30.885 1.00 75.75 228 LEU A C 1
ATOM 1852 O O . LEU A 1 228 ? 6.722 9.179 -30.483 1.00 75.75 228 LEU A O 1
ATOM 1856 N N . ILE A 1 229 ? 8.765 8.990 -31.401 1.00 80.19 229 ILE A N 1
ATOM 1857 C CA . ILE A 1 229 ? 9.010 10.436 -31.534 1.00 80.19 229 ILE A CA 1
ATOM 1858 C C . ILE A 1 229 ? 8.051 11.058 -32.554 1.00 80.19 229 ILE A C 1
ATOM 1860 O O . ILE A 1 229 ? 7.459 12.105 -32.295 1.00 80.19 229 ILE A O 1
ATOM 1864 N N . ARG A 1 230 ? 7.873 10.418 -33.715 1.00 78.88 230 ARG A N 1
ATOM 1865 C CA . ARG A 1 230 ? 6.983 10.915 -34.776 1.00 78.88 230 ARG A CA 1
ATOM 1866 C C . ARG A 1 230 ? 5.506 10.824 -34.401 1.00 78.88 230 ARG A C 1
ATOM 1868 O O . ARG A 1 230 ? 4.698 11.536 -34.989 1.00 78.88 230 ARG A O 1
ATOM 1875 N N . ASN A 1 231 ? 5.146 9.929 -33.484 1.00 77.19 231 ASN A N 1
ATOM 1876 C CA . ASN A 1 231 ? 3.759 9.603 -33.182 1.00 77.19 231 ASN A CA 1
ATOM 1877 C C . ASN A 1 231 ? 3.549 9.481 -31.667 1.00 77.19 231 ASN A C 1
ATOM 1879 O O . ASN A 1 231 ? 3.207 8.421 -31.136 1.00 77.19 231 ASN A O 1
ATOM 1883 N N . SER A 1 232 ? 3.755 10.602 -30.972 1.00 75.12 232 SER A N 1
ATOM 1884 C CA . SER A 1 232 ? 3.606 10.725 -29.515 1.00 75.12 232 SER A CA 1
ATOM 1885 C C . SER A 1 232 ? 2.221 10.292 -29.008 1.00 75.12 232 SER A C 1
ATOM 1887 O O . SER A 1 232 ? 2.078 9.841 -27.872 1.00 75.12 232 SER A O 1
ATOM 1889 N N . ASP A 1 233 ? 1.207 10.331 -29.875 1.00 76.62 233 ASP A N 1
ATOM 1890 C CA . ASP A 1 233 ? -0.149 9.877 -29.579 1.00 76.62 233 ASP A CA 1
ATOM 1891 C C . ASP A 1 233 ? -0.281 8.365 -29.366 1.00 76.62 233 ASP A C 1
ATOM 1893 O O . ASP A 1 233 ? -1.253 7.943 -28.738 1.00 76.62 233 ASP A O 1
ATOM 1897 N N . ILE A 1 234 ? 0.670 7.544 -29.831 1.00 71.44 234 ILE A N 1
ATOM 1898 C CA . ILE A 1 234 ? 0.635 6.084 -29.634 1.00 71.44 234 ILE A CA 1
ATOM 1899 C C . ILE A 1 234 ? 0.731 5.739 -28.143 1.00 71.44 234 ILE A C 1
ATOM 1901 O O . ILE A 1 234 ? -0.031 4.899 -27.658 1.00 71.44 234 ILE A O 1
ATOM 1905 N N . GLY A 1 235 ? 1.602 6.428 -27.395 1.00 65.81 235 GLY A N 1
ATOM 1906 C CA . GLY A 1 235 ? 1.695 6.267 -25.940 1.00 65.81 235 GLY A CA 1
ATOM 1907 C C . GLY A 1 235 ? 0.385 6.650 -25.246 1.00 65.81 235 GLY A C 1
ATOM 1908 O O . GLY A 1 235 ? -0.151 5.892 -24.438 1.00 65.81 235 GLY A O 1
ATOM 1909 N N . ASN A 1 236 ? -0.204 7.773 -25.663 1.00 66.06 236 ASN A N 1
ATOM 1910 C CA . ASN A 1 236 ? -1.465 8.274 -25.112 1.00 66.06 236 ASN A CA 1
ATOM 1911 C C . ASN A 1 236 ? -2.681 7.423 -25.517 1.00 66.06 236 ASN A C 1
ATOM 1913 O O . ASN A 1 236 ? -3.685 7.395 -24.811 1.00 66.06 236 ASN A O 1
ATOM 1917 N N . ALA A 1 237 ? -2.658 6.761 -26.675 1.00 68.25 237 ALA A N 1
ATOM 1918 C CA . ALA A 1 237 ? -3.749 5.903 -27.140 1.00 68.25 237 ALA A CA 1
ATOM 1919 C C . ALA A 1 237 ? -3.884 4.649 -26.271 1.00 68.25 237 ALA A C 1
ATOM 1921 O O . ALA A 1 237 ? -5.000 4.267 -25.919 1.00 68.25 237 ALA A O 1
ATOM 1922 N N . LYS A 1 238 ? -2.750 4.063 -25.873 1.00 66.75 238 LYS A N 1
ATOM 1923 C CA . LYS A 1 238 ? -2.700 2.933 -24.943 1.00 66.75 238 LYS A CA 1
ATOM 1924 C C . LYS A 1 238 ? -3.288 3.307 -23.580 1.00 66.75 238 LYS A C 1
ATOM 1926 O O . LYS A 1 238 ? -4.200 2.633 -23.108 1.00 66.75 238 LYS A O 1
ATOM 1931 N N . GLN A 1 239 ? -2.836 4.423 -23.007 1.00 63.50 239 GLN A N 1
ATOM 1932 C CA . GLN A 1 239 ? -3.338 4.934 -21.728 1.00 63.50 239 GLN A CA 1
ATOM 1933 C C . GLN A 1 239 ? -4.853 5.196 -21.774 1.00 63.50 239 GLN A C 1
ATOM 1935 O O . GLN A 1 239 ? -5.597 4.715 -20.925 1.00 63.50 239 GLN A O 1
ATOM 1940 N N . ARG A 1 240 ? -5.338 5.848 -22.841 1.00 68.50 240 ARG A N 1
ATOM 1941 C CA . ARG A 1 240 ? -6.776 6.086 -23.058 1.00 68.50 240 ARG A CA 1
ATOM 1942 C C . ARG A 1 240 ? -7.595 4.801 -23.186 1.00 68.50 240 ARG A C 1
ATOM 1944 O O . ARG A 1 240 ? -8.780 4.814 -22.871 1.00 68.50 240 ARG A O 1
ATOM 1951 N N . TYR A 1 241 ? -7.014 3.714 -23.694 1.00 65.38 241 TYR A N 1
ATOM 1952 C CA . TYR A 1 241 ? -7.706 2.427 -23.785 1.00 65.38 241 TYR A CA 1
ATOM 1953 C C . TYR A 1 241 ? -7.819 1.762 -22.410 1.00 65.38 241 TYR A C 1
ATOM 1955 O O . TYR A 1 241 ? -8.897 1.288 -22.060 1.00 65.38 241 TYR A O 1
ATOM 1963 N N . LEU A 1 242 ? -6.751 1.811 -21.607 1.00 64.06 242 LEU A N 1
ATOM 1964 C CA . LEU A 1 242 ? -6.751 1.318 -20.225 1.00 64.06 242 LEU A CA 1
ATOM 1965 C C . LEU A 1 242 ? -7.729 2.091 -19.333 1.00 64.06 242 LEU A C 1
ATOM 1967 O O . LEU A 1 242 ? -8.441 1.494 -18.533 1.00 64.06 242 LEU A O 1
ATOM 1971 N N . GLU A 1 243 ? -7.828 3.407 -19.516 1.00 63.31 243 GLU A N 1
ATOM 1972 C CA . GLU A 1 243 ? -8.789 4.252 -18.794 1.00 63.31 243 GLU A CA 1
ATOM 1973 C C . GLU A 1 243 ? -10.250 3.983 -19.188 1.00 63.31 243 GLU A C 1
ATOM 1975 O O . GLU A 1 243 ? -11.161 4.259 -18.410 1.00 63.31 243 GLU A O 1
ATOM 1980 N N . ARG A 1 244 ? -10.489 3.460 -20.399 1.00 64.19 244 ARG A N 1
ATOM 1981 C CA . ARG A 1 244 ? -11.832 3.152 -20.921 1.00 64.19 244 ARG A CA 1
ATOM 1982 C C . ARG A 1 244 ? -12.264 1.713 -20.690 1.00 64.19 244 ARG A C 1
ATOM 1984 O O . ARG A 1 244 ? -13.457 1.435 -20.793 1.00 64.19 244 ARG A O 1
ATOM 1991 N N . SER A 1 245 ? -11.335 0.795 -20.448 1.00 63.38 245 SER A N 1
ATOM 1992 C CA . SER A 1 245 ? -11.696 -0.582 -20.143 1.00 63.38 245 SER A CA 1
ATOM 1993 C C . SER A 1 245 ? -12.331 -0.647 -18.763 1.00 63.38 245 SER A C 1
ATOM 1995 O O . SER A 1 245 ? -11.677 -0.360 -17.762 1.00 63.38 245 SER A O 1
ATOM 1997 N N . GLU A 1 246 ? -13.609 -1.013 -18.709 1.00 61.50 246 GLU A N 1
ATOM 1998 C CA . GLU A 1 246 ? -14.308 -1.222 -17.447 1.00 61.50 246 GLU A CA 1
ATOM 1999 C C . GLU A 1 246 ? -13.645 -2.378 -16.688 1.00 61.50 246 GLU A C 1
ATOM 2001 O O . GLU A 1 246 ? -13.688 -3.537 -17.107 1.00 61.50 246 GLU A O 1
ATOM 2006 N N . THR A 1 247 ? -13.012 -2.063 -15.558 1.00 63.78 247 THR A N 1
ATOM 2007 C CA . THR A 1 247 ? -12.550 -3.067 -14.596 1.00 63.78 247 THR A CA 1
ATOM 2008 C C . THR A 1 247 ? -13.753 -3.888 -14.149 1.00 63.78 247 THR A C 1
ATOM 2010 O O . THR A 1 247 ? -14.640 -3.361 -13.474 1.00 63.78 247 THR A O 1
ATOM 2013 N N . THR A 1 248 ? -13.792 -5.168 -14.514 1.00 70.19 248 THR A N 1
ATOM 2014 C CA . THR A 1 248 ? -14.837 -6.078 -14.038 1.00 70.19 248 THR A CA 1
ATOM 2015 C C . THR A 1 248 ? -14.314 -6.839 -12.826 1.00 70.19 248 THR A C 1
ATOM 2017 O O . THR A 1 248 ? -13.255 -7.466 -12.863 1.00 70.19 248 THR A O 1
ATOM 2020 N N . ASP A 1 249 ? -15.060 -6.766 -11.728 1.00 74.94 249 ASP A N 1
ATOM 2021 C CA . ASP A 1 249 ? -14.754 -7.499 -10.506 1.00 74.94 249 ASP A CA 1
ATOM 2022 C C . ASP A 1 249 ? -15.289 -8.936 -10.608 1.00 74.94 249 ASP A C 1
ATOM 2024 O O . ASP A 1 249 ? -16.486 -9.154 -10.802 1.00 74.94 249 ASP A O 1
ATOM 2028 N N . TYR A 1 250 ? -14.415 -9.929 -10.429 1.00 78.88 250 TYR A N 1
ATOM 2029 C CA . TYR A 1 250 ? -14.765 -11.352 -10.436 1.00 78.88 250 TYR A CA 1
ATOM 2030 C C . TYR A 1 250 ? -14.547 -11.980 -9.070 1.00 78.88 250 TYR A C 1
ATOM 2032 O O . TYR A 1 250 ? -13.601 -11.634 -8.370 1.00 78.88 250 TYR A O 1
ATOM 2040 N N . ILE A 1 251 ? -15.378 -12.963 -8.715 1.00 84.31 251 ILE A N 1
ATOM 2041 C CA . ILE A 1 251 ? -15.159 -13.781 -7.520 1.00 84.31 251 ILE A CA 1
ATOM 2042 C C . ILE A 1 251 ? -14.376 -15.037 -7.907 1.00 84.31 251 ILE A C 1
ATOM 2044 O O . ILE A 1 251 ? -14.932 -15.970 -8.481 1.00 84.31 251 ILE A O 1
ATOM 2048 N N . VAL A 1 252 ? -13.092 -15.079 -7.576 1.00 79.69 252 VAL A N 1
ATOM 2049 C CA . VAL A 1 252 ? -12.217 -16.237 -7.754 1.00 79.69 252 VAL A CA 1
ATOM 2050 C C . VAL A 1 252 ? -12.423 -17.205 -6.591 1.00 79.69 252 VAL A C 1
ATOM 2052 O O . VAL A 1 252 ? -11.931 -16.988 -5.487 1.00 79.69 252 VAL A O 1
ATOM 2055 N N . VAL A 1 253 ? -13.167 -18.281 -6.843 1.00 80.38 253 VAL A N 1
ATOM 2056 C CA . VAL A 1 253 ? -13.393 -19.361 -5.873 1.00 80.38 253 VAL A CA 1
ATOM 2057 C C . VAL A 1 253 ? -12.275 -20.394 -6.003 1.00 80.38 253 VAL A C 1
ATOM 2059 O O . VAL A 1 253 ? -12.103 -20.988 -7.065 1.00 80.38 253 VAL A O 1
ATOM 2062 N N . ARG A 1 254 ? -11.523 -20.615 -4.924 1.00 75.50 254 ARG A N 1
ATOM 2063 C CA . ARG A 1 254 ? -10.468 -21.635 -4.819 1.00 75.50 254 ARG A CA 1
ATOM 2064 C C . ARG A 1 254 ? -10.941 -22.816 -3.972 1.00 75.50 254 ARG A C 1
ATOM 2066 O O . ARG A 1 254 ? -12.002 -22.758 -3.351 1.00 75.50 254 ARG A O 1
ATOM 2073 N N . SER A 1 255 ? -10.142 -23.881 -3.917 1.00 65.62 255 SER A N 1
ATOM 2074 C CA . SER A 1 255 ? -10.449 -25.084 -3.131 1.00 65.62 255 SER A CA 1
ATOM 2075 C C . SER A 1 255 ? -10.584 -24.821 -1.625 1.00 65.62 255 SER A C 1
ATOM 2077 O O . SER A 1 255 ? -11.283 -25.559 -0.938 1.00 65.62 255 SER A O 1
ATOM 2079 N N . ASP A 1 256 ? -9.917 -23.787 -1.110 1.00 68.06 256 ASP A N 1
ATOM 2080 C CA . ASP A 1 256 ? -9.929 -23.373 0.297 1.00 68.06 256 ASP A CA 1
ATOM 2081 C C . ASP A 1 256 ? -10.908 -22.223 0.597 1.00 68.06 256 ASP A C 1
ATOM 2083 O O . ASP A 1 256 ? -11.120 -21.887 1.763 1.00 68.06 256 ASP A O 1
ATOM 2087 N N . THR A 1 257 ? -11.530 -21.628 -0.428 1.00 75.50 257 THR A N 1
ATOM 2088 C CA . THR A 1 257 ? -12.421 -20.478 -0.251 1.00 75.50 257 THR A CA 1
ATOM 2089 C C . TH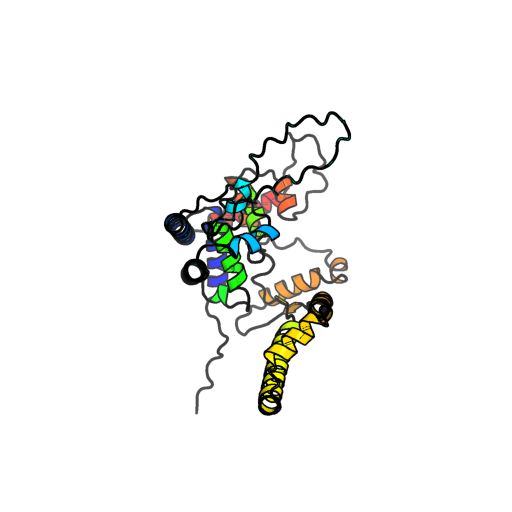R A 1 257 ? -13.702 -20.910 0.451 1.00 75.50 257 THR A C 1
ATOM 2091 O O . THR A 1 257 ? -14.481 -21.725 -0.055 1.00 75.50 257 THR A O 1
ATOM 2094 N N . LYS A 1 258 ? -13.963 -20.336 1.627 1.00 82.69 258 LYS A N 1
ATOM 2095 C CA . LYS A 1 258 ? -15.163 -20.669 2.399 1.00 82.69 258 LYS A CA 1
ATOM 2096 C C . LYS A 1 258 ? -16.383 -20.053 1.722 1.00 82.69 258 LYS A C 1
ATOM 2098 O O . LYS A 1 258 ? -16.356 -18.929 1.222 1.00 82.69 258 LYS A O 1
ATOM 2103 N N . ARG A 1 259 ? -17.520 -20.749 1.785 1.00 84.00 259 ARG A N 1
ATOM 2104 C CA . ARG A 1 259 ? -18.807 -20.251 1.261 1.00 84.00 259 ARG A CA 1
ATOM 2105 C C . ARG A 1 259 ? -19.145 -18.840 1.760 1.00 84.00 259 ARG A C 1
ATOM 2107 O O . ARG A 1 259 ? -19.708 -18.040 1.021 1.00 84.00 259 ARG A O 1
ATOM 2114 N N . GLU A 1 260 ? -18.825 -18.548 3.015 1.00 79.31 260 GLU A N 1
ATOM 2115 C CA . GLU A 1 260 ? -19.073 -17.250 3.649 1.00 79.31 260 GLU A CA 1
ATOM 2116 C C . GLU A 1 260 ? -18.282 -16.118 2.982 1.00 79.31 260 GLU A C 1
ATOM 2118 O O . GLU A 1 260 ? -18.827 -15.036 2.789 1.00 79.31 260 GLU A O 1
ATOM 2123 N N . GLU A 1 261 ? -17.050 -16.385 2.546 1.00 77.81 261 GLU A N 1
ATOM 2124 C CA . GLU A 1 261 ? -16.185 -15.420 1.858 1.00 77.81 261 GLU A CA 1
ATOM 2125 C C . GLU A 1 261 ? -16.694 -15.125 0.448 1.00 77.81 261 GLU A C 1
ATOM 2127 O O . GLU A 1 261 ? -16.708 -13.969 0.029 1.00 77.81 261 GLU A O 1
ATOM 2132 N N . VAL A 1 262 ? -17.178 -16.153 -0.260 1.00 83.00 262 VAL A N 1
ATOM 2133 C CA . VAL A 1 262 ? -17.832 -15.999 -1.571 1.00 83.00 262 VAL A CA 1
ATOM 2134 C C . VAL A 1 262 ? -19.087 -15.142 -1.441 1.00 83.00 262 VAL A C 1
ATOM 2136 O O . VAL A 1 262 ? -19.300 -14.226 -2.233 1.00 83.00 262 VAL A O 1
ATOM 2139 N N . LEU A 1 263 ? -19.913 -15.403 -0.424 1.00 79.38 263 LEU A N 1
ATOM 2140 C CA . LEU A 1 263 ? -21.123 -14.623 -0.172 1.00 79.38 263 LEU A CA 1
ATOM 2141 C C . LEU A 1 263 ? -20.795 -13.180 0.211 1.00 79.38 263 LEU A C 1
ATOM 2143 O O . LEU A 1 263 ? -21.453 -12.261 -0.273 1.00 79.38 263 LEU A O 1
ATOM 2147 N N . ASP A 1 264 ? -19.782 -12.955 1.044 1.00 76.62 264 ASP A N 1
ATOM 2148 C CA . ASP A 1 264 ? -19.343 -11.609 1.399 1.00 76.62 264 ASP A CA 1
ATOM 2149 C C . ASP A 1 264 ? -18.786 -10.870 0.171 1.00 76.62 264 ASP A C 1
ATOM 2151 O O . ASP A 1 264 ? -19.181 -9.728 -0.079 1.00 76.62 264 ASP A O 1
ATOM 2155 N N . ALA A 1 265 ? -17.945 -11.515 -0.641 1.00 82.62 265 ALA A N 1
ATOM 2156 C CA . ALA A 1 265 ? -17.438 -10.977 -1.903 1.00 82.62 265 ALA A CA 1
ATOM 2157 C C . ALA A 1 265 ? -18.573 -10.592 -2.860 1.00 82.62 265 ALA A C 1
ATOM 2159 O O . ALA A 1 265 ? -18.656 -9.441 -3.291 1.00 82.62 265 ALA A O 1
ATOM 2160 N N . TYR A 1 266 ? -19.512 -11.510 -3.091 1.00 84.75 266 TYR A N 1
ATOM 2161 C CA . TYR A 1 266 ? -20.711 -11.252 -3.882 1.00 84.75 266 TYR A CA 1
ATOM 2162 C C . TYR A 1 266 ? -21.502 -10.075 -3.330 1.00 84.75 266 TYR A C 1
ATOM 2164 O O . TYR A 1 266 ? -21.913 -9.192 -4.073 1.00 84.75 266 TYR A O 1
ATOM 2172 N N . ASN A 1 267 ? -21.682 -10.013 -2.013 1.00 78.81 267 ASN A N 1
ATOM 2173 C CA . ASN A 1 267 ? -22.428 -8.936 -1.387 1.00 78.81 267 ASN A CA 1
ATOM 2174 C C . ASN A 1 267 ? -21.772 -7.563 -1.549 1.00 78.81 267 ASN A C 1
ATOM 2176 O O . ASN A 1 267 ? -22.500 -6.570 -1.491 1.00 78.81 267 ASN A O 1
ATOM 2180 N N . GLN A 1 268 ? -20.451 -7.510 -1.718 1.00 75.44 268 GLN A N 1
ATOM 2181 C CA . GLN A 1 268 ? -19.708 -6.282 -1.985 1.00 75.44 268 GLN A CA 1
ATOM 2182 C C . GLN A 1 268 ? -19.792 -5.877 -3.455 1.00 75.44 268 GLN A C 1
ATOM 2184 O O . GLN A 1 268 ? -20.158 -4.733 -3.707 1.00 75.44 268 GLN A O 1
ATOM 2189 N N . ILE A 1 269 ? -19.560 -6.795 -4.400 1.00 79.00 269 ILE A N 1
ATOM 2190 C CA . ILE A 1 269 ? -19.749 -6.511 -5.836 1.00 79.00 269 ILE A CA 1
ATOM 2191 C C . ILE A 1 269 ? -21.197 -6.092 -6.087 1.00 79.00 269 ILE A C 1
ATOM 2193 O O . ILE A 1 269 ? -21.469 -5.060 -6.683 1.00 79.00 269 ILE A O 1
ATOM 2197 N N . ALA A 1 270 ? -22.158 -6.833 -5.537 1.00 79.31 270 ALA A N 1
ATOM 2198 C CA . ALA A 1 270 ? -23.559 -6.466 -5.645 1.00 79.31 270 ALA A CA 1
ATOM 2199 C C . ALA A 1 270 ? -23.802 -5.055 -5.094 1.00 79.31 270 ALA A C 1
ATOM 2201 O O . ALA A 1 270 ? -24.528 -4.299 -5.714 1.00 79.31 270 ALA A O 1
ATOM 2202 N N . SER A 1 271 ? -23.178 -4.660 -3.977 1.00 70.50 271 SER A N 1
ATOM 2203 C CA . SER A 1 271 ? -23.381 -3.318 -3.409 1.00 70.50 271 SER A CA 1
ATOM 2204 C C . SER A 1 271 ? -22.828 -2.163 -4.247 1.00 70.50 271 SER A C 1
ATOM 2206 O O . SER A 1 271 ? -23.269 -1.037 -4.037 1.00 70.50 271 SER A O 1
ATOM 2208 N N . THR A 1 272 ? -21.894 -2.417 -5.169 1.00 68.44 272 THR A N 1
ATOM 2209 C CA . THR A 1 272 ? -21.405 -1.405 -6.118 1.00 68.44 272 THR A CA 1
ATOM 2210 C C . THR A 1 272 ? -22.256 -1.347 -7.386 1.00 68.44 272 THR A C 1
ATOM 2212 O O . THR A 1 272 ? -22.236 -0.333 -8.081 1.00 68.44 272 THR A O 1
ATOM 2215 N N . LEU A 1 273 ? -23.058 -2.384 -7.664 1.00 75.19 273 LEU A N 1
ATOM 2216 C CA . LEU A 1 273 ? -24.008 -2.381 -8.772 1.00 75.19 273 LEU A CA 1
ATOM 2217 C C . LEU A 1 273 ? -25.201 -1.454 -8.459 1.00 75.19 273 LEU A C 1
ATOM 2219 O O . LEU A 1 273 ? -25.848 -1.622 -7.418 1.00 75.19 273 LEU A O 1
ATOM 2223 N N . PRO A 1 274 ? -25.565 -0.528 -9.372 1.00 66.94 274 PRO A N 1
ATOM 2224 C CA . PRO A 1 274 ? -26.662 0.429 -9.177 1.00 66.94 274 PRO A CA 1
ATOM 2225 C C . PRO A 1 274 ? -27.998 -0.207 -8.758 1.00 66.94 274 PRO A C 1
ATOM 2227 O O . PRO A 1 274 ? -28.792 0.402 -8.040 1.00 66.94 274 PRO A O 1
ATOM 2230 N N . GLU A 1 275 ? -28.241 -1.450 -9.175 1.00 61.59 275 GLU A N 1
ATOM 2231 C CA . GLU A 1 275 ? -29.493 -2.177 -8.957 1.00 61.59 275 GLU A CA 1
ATOM 2232 C C . GLU A 1 275 ? -29.644 -2.718 -7.525 1.00 61.59 275 GLU A C 1
ATOM 2234 O O . GLU A 1 275 ? -30.753 -2.722 -6.977 1.00 61.59 275 GLU A O 1
ATOM 2239 N N . ALA A 1 276 ? -28.557 -3.122 -6.857 1.00 54.59 276 ALA A N 1
ATOM 2240 C CA . ALA A 1 276 ? -28.653 -3.745 -5.532 1.00 54.59 276 ALA A CA 1
ATOM 2241 C C . ALA A 1 276 ? -28.931 -2.737 -4.410 1.00 54.59 276 ALA A C 1
ATOM 2243 O O . ALA A 1 276 ? -29.497 -3.100 -3.370 1.00 54.59 276 ALA A O 1
ATOM 2244 N N . THR A 1 277 ? -28.590 -1.465 -4.626 1.00 54.44 277 THR A N 1
ATOM 2245 C CA . THR A 1 277 ? -28.875 -0.349 -3.712 1.00 54.44 277 THR A CA 1
ATOM 2246 C C . THR A 1 277 ? -30.380 -0.202 -3.459 1.00 54.44 277 THR A C 1
ATOM 2248 O O . THR A 1 277 ? -30.797 0.244 -2.390 1.00 54.44 277 THR A O 1
ATOM 2251 N N . SER A 1 278 ? -31.217 -0.649 -4.402 1.00 55.50 278 SER A N 1
ATOM 2252 C CA . SER A 1 278 ? -32.678 -0.598 -4.289 1.00 55.50 278 SER A CA 1
ATOM 2253 C C . SER A 1 278 ? -33.288 -1.734 -3.441 1.00 55.50 278 SER A C 1
ATOM 2255 O O . SER A 1 278 ? -34.348 -1.543 -2.838 1.00 55.50 278 SER A O 1
ATOM 2257 N N . LEU A 1 279 ? -32.613 -2.888 -3.316 1.00 54.81 279 LEU A N 1
ATOM 2258 C CA . LEU A 1 279 ? -33.200 -4.130 -2.779 1.00 54.81 279 LEU A CA 1
ATOM 2259 C C . LEU A 1 279 ? -32.874 -4.428 -1.298 1.00 54.81 279 LEU A C 1
ATOM 2261 O O . LEU A 1 279 ? -33.586 -5.199 -0.654 1.00 54.81 279 LEU A O 1
ATOM 2265 N N . ARG A 1 280 ? -31.844 -3.816 -0.695 1.00 53.28 280 ARG A N 1
ATOM 2266 C CA . ARG A 1 280 ? -31.330 -4.204 0.645 1.00 53.28 280 ARG A CA 1
ATOM 2267 C C . ARG A 1 280 ? -31.963 -3.505 1.858 1.00 53.28 280 ARG A C 1
ATOM 2269 O O . ARG A 1 280 ? -31.290 -3.217 2.843 1.00 53.28 280 ARG A O 1
ATOM 2276 N N . LYS A 1 281 ? -33.276 -3.267 1.861 1.00 52.66 281 LYS A N 1
ATOM 2277 C CA . LYS A 1 281 ? -33.937 -2.504 2.945 1.00 52.66 281 LYS A CA 1
ATOM 2278 C C . LYS A 1 281 ? -34.194 -3.241 4.280 1.00 52.66 281 LYS A C 1
ATOM 2280 O O . LYS A 1 281 ? -34.863 -2.661 5.132 1.00 52.66 281 LYS A O 1
ATOM 2285 N N . ARG A 1 282 ? -33.721 -4.473 4.537 1.00 50.34 282 ARG A N 1
ATOM 2286 C CA . ARG A 1 282 ? -34.087 -5.204 5.782 1.00 50.34 282 ARG A CA 1
ATOM 2287 C C . ARG A 1 282 ? -32.951 -6.028 6.411 1.00 50.34 282 ARG A C 1
ATOM 2289 O O . ARG A 1 282 ? -32.926 -7.244 6.294 1.00 50.34 282 ARG A O 1
ATOM 2296 N N . GLY A 1 283 ? -32.037 -5.372 7.130 1.00 65.94 283 GLY A N 1
ATOM 2297 C CA . GLY A 1 283 ? -31.078 -6.032 8.029 1.00 65.94 283 GLY A CA 1
ATOM 2298 C C . GLY A 1 283 ? -30.028 -5.068 8.590 1.00 65.94 283 GLY A C 1
ATOM 2299 O O . GLY A 1 283 ? -29.610 -4.145 7.896 1.00 65.94 283 GLY A O 1
ATOM 2300 N N . ARG A 1 284 ? -29.605 -5.259 9.850 1.00 63.44 284 ARG A N 1
ATOM 2301 C CA . ARG A 1 284 ? -28.490 -4.490 10.431 1.00 63.44 284 ARG A CA 1
ATOM 2302 C C . ARG A 1 284 ? -27.180 -4.965 9.775 1.00 63.44 284 ARG A C 1
ATOM 2304 O O . ARG A 1 284 ? -26.943 -6.172 9.770 1.00 63.44 284 ARG A O 1
ATOM 2311 N N . PRO A 1 285 ? -26.343 -4.071 9.222 1.00 67.25 285 PRO A N 1
ATOM 2312 C CA . PRO A 1 285 ? -25.113 -4.471 8.541 1.00 67.25 285 PRO A CA 1
ATOM 2313 C C . PRO A 1 285 ? -24.136 -5.172 9.498 1.00 67.25 285 PRO A C 1
ATOM 2315 O O . PRO A 1 285 ? -24.024 -4.792 10.668 1.00 67.25 285 PRO A O 1
ATOM 2318 N N . ARG A 1 286 ? -23.424 -6.193 8.996 1.00 76.00 286 ARG A N 1
ATOM 2319 C CA . ARG A 1 286 ? -22.313 -6.842 9.715 1.00 76.00 286 ARG A CA 1
ATOM 2320 C C . ARG A 1 286 ? -21.193 -5.821 9.965 1.00 76.00 286 ARG A C 1
ATOM 2322 O O . ARG A 1 286 ? -20.879 -5.016 9.092 1.00 76.00 286 ARG A O 1
ATOM 2329 N N . VAL A 1 287 ? -20.594 -5.864 11.155 1.00 82.88 287 VAL A N 1
ATOM 2330 C CA . VAL A 1 287 ? -19.465 -4.999 11.536 1.00 82.88 287 VAL A CA 1
ATOM 2331 C C . VAL A 1 287 ? -18.168 -5.563 10.971 1.00 82.88 287 VAL A C 1
ATOM 2333 O O . VAL A 1 287 ? -17.851 -6.727 11.200 1.00 82.88 287 VAL A O 1
ATOM 2336 N N . SER A 1 288 ? -17.396 -4.733 10.271 1.00 82.81 288 SER A N 1
ATOM 2337 C CA . SER A 1 288 ? -16.030 -5.085 9.868 1.00 82.81 288 SER A CA 1
ATOM 2338 C C . SER A 1 288 ? -15.106 -5.076 11.093 1.00 82.81 288 SER A C 1
ATOM 2340 O O . SER A 1 288 ? -14.977 -4.041 11.748 1.00 82.81 288 SER A O 1
ATOM 2342 N N . ARG A 1 289 ? -14.466 -6.217 11.404 1.00 82.56 289 ARG A N 1
ATOM 2343 C CA . ARG A 1 289 ? -13.546 -6.377 12.552 1.00 82.56 289 ARG A CA 1
ATOM 2344 C C . ARG A 1 289 ? -12.384 -5.387 12.495 1.00 82.56 289 ARG A C 1
ATOM 2346 O O . ARG A 1 289 ? -12.160 -4.669 13.462 1.00 82.56 289 ARG A O 1
ATOM 2353 N N . LEU A 1 290 ? -11.718 -5.288 11.344 1.00 79.19 290 LEU A N 1
ATOM 2354 C CA . LEU A 1 290 ? -10.620 -4.345 11.131 1.00 79.19 290 LEU A CA 1
ATOM 2355 C C . LEU A 1 290 ? -11.074 -2.895 11.334 1.00 79.19 290 LEU A C 1
ATOM 2357 O O . LEU A 1 290 ? -10.437 -2.153 12.075 1.00 79.19 290 LEU A O 1
ATOM 2361 N N . LYS A 1 291 ? -12.223 -2.511 10.756 1.00 84.50 291 LYS A N 1
ATOM 2362 C CA . LYS A 1 291 ? -12.792 -1.170 10.961 1.00 84.50 291 LYS A CA 1
ATOM 2363 C C . LYS A 1 291 ? -13.115 -0.925 12.441 1.00 84.50 291 LYS A C 1
ATOM 2365 O O . LYS A 1 291 ? -12.906 0.174 12.935 1.00 84.50 291 LYS A O 1
ATOM 2370 N N . ALA A 1 292 ? -13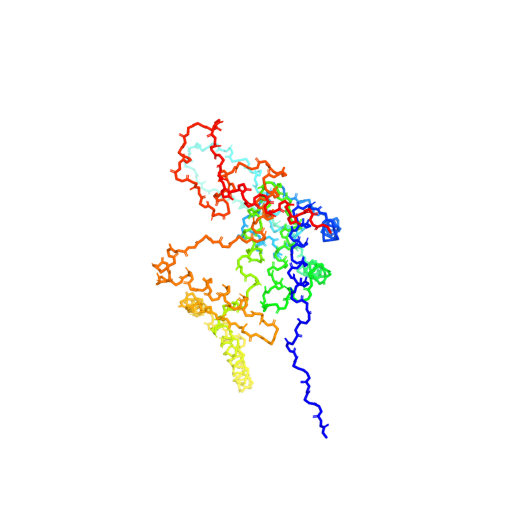.598 -1.933 13.169 1.00 89.25 292 ALA A N 1
ATOM 2371 C CA . ALA A 1 292 ? -13.856 -1.830 14.606 1.00 89.25 292 ALA A CA 1
ATOM 2372 C C . ALA A 1 292 ? -12.570 -1.610 15.415 1.00 89.25 292 ALA A C 1
ATOM 2374 O O . ALA A 1 292 ? -12.539 -0.713 16.254 1.00 89.25 292 ALA A O 1
ATOM 2375 N N . VAL A 1 293 ? -11.502 -2.361 15.125 1.00 84.31 293 VAL A N 1
ATOM 2376 C CA . VAL A 1 293 ? -10.179 -2.169 15.746 1.00 84.31 293 VAL A CA 1
ATOM 2377 C C . VAL A 1 293 ? -9.634 -0.774 15.445 1.00 84.31 293 VAL A C 1
ATOM 2379 O O . VAL A 1 293 ? -9.252 -0.065 16.371 1.00 84.31 293 VAL A O 1
ATOM 2382 N N . GLN A 1 294 ? -9.677 -0.339 14.184 1.00 83.19 294 GLN A N 1
ATOM 2383 C CA . GLN A 1 294 ? -9.239 0.999 13.770 1.00 83.19 294 GLN A CA 1
ATOM 2384 C C . GLN A 1 294 ? -9.992 2.094 14.529 1.00 83.19 294 GLN A C 1
ATOM 2386 O O . GLN A 1 294 ? -9.379 2.966 15.138 1.00 83.19 294 GLN A O 1
ATOM 2391 N N . VAL A 1 295 ? -11.325 2.016 14.567 1.00 90.50 295 VAL A N 1
ATOM 2392 C CA . VAL A 1 295 ? -12.161 2.980 15.294 1.00 90.50 295 VAL A CA 1
ATOM 2393 C C . VAL A 1 295 ? -11.864 2.964 16.800 1.00 90.50 295 VAL A C 1
ATOM 2395 O O . VAL A 1 295 ? -11.873 4.023 17.421 1.00 90.50 295 VAL A O 1
ATOM 2398 N N . ALA A 1 296 ? -11.574 1.802 17.394 1.00 93.31 296 ALA A N 1
ATOM 2399 C CA . ALA A 1 296 ? -11.207 1.698 18.807 1.00 93.31 296 ALA A CA 1
ATOM 2400 C C . ALA A 1 296 ? -9.853 2.355 19.117 1.00 93.31 296 ALA A C 1
ATOM 2402 O O . ALA A 1 296 ? -9.777 3.151 20.049 1.00 93.31 296 ALA A O 1
ATOM 2403 N N . VAL A 1 297 ? -8.817 2.087 18.315 1.00 85.25 297 VAL A N 1
ATOM 2404 C CA . VAL A 1 297 ? -7.483 2.700 18.469 1.00 85.25 297 VAL A CA 1
ATOM 2405 C C . VAL A 1 297 ? -7.565 4.220 18.308 1.00 85.25 297 VAL A C 1
ATOM 2407 O O . VAL A 1 297 ? -7.106 4.964 19.173 1.00 85.25 297 VAL A O 1
ATOM 2410 N N . LEU A 1 298 ? -8.234 4.689 17.249 1.00 84.62 298 LEU A N 1
ATOM 2411 C CA . LEU A 1 298 ? -8.446 6.117 16.989 1.00 84.62 298 LEU A CA 1
ATOM 2412 C C . LEU A 1 298 ? -9.216 6.822 18.116 1.00 84.62 298 LEU A C 1
ATOM 2414 O O . LEU A 1 298 ? -8.935 7.974 18.450 1.00 84.62 298 LEU A O 1
ATOM 2418 N N . HIS A 1 299 ? -10.167 6.129 18.736 1.00 90.75 299 HIS A N 1
ATOM 2419 C CA . HIS A 1 299 ? -10.897 6.654 19.881 1.00 90.75 299 HIS A CA 1
ATOM 2420 C C . HIS A 1 299 ? -10.040 6.702 21.157 1.00 90.75 299 HIS A C 1
ATOM 2422 O O . HIS A 1 299 ? -10.060 7.706 21.868 1.00 90.75 299 HIS A O 1
ATOM 2428 N N . ASP A 1 300 ? -9.314 5.629 21.471 1.00 91.88 300 ASP A N 1
ATOM 2429 C CA . ASP A 1 300 ? -8.683 5.444 22.782 1.00 91.88 300 ASP A CA 1
ATOM 2430 C C . ASP A 1 300 ? -7.317 6.117 22.893 1.00 91.88 300 ASP A C 1
ATOM 2432 O O . ASP A 1 300 ? -7.039 6.782 23.893 1.00 91.88 300 ASP A O 1
ATOM 2436 N N . GLU A 1 301 ? -6.487 5.983 21.862 1.00 84.69 301 GLU A N 1
ATOM 2437 C CA . GLU A 1 301 ? -5.126 6.521 21.864 1.00 84.69 301 GLU A CA 1
ATOM 2438 C C . GLU A 1 301 ? -5.111 7.984 21.419 1.00 84.69 301 GLU A C 1
ATOM 2440 O O . GLU A 1 301 ? -4.470 8.828 22.045 1.00 84.69 301 GLU A O 1
ATOM 2445 N N . PHE A 1 302 ? -5.888 8.306 20.382 1.00 81.56 302 PHE A N 1
ATOM 2446 C CA . PHE A 1 302 ? -5.860 9.623 19.739 1.00 81.56 302 PHE A CA 1
ATOM 2447 C C . PHE A 1 302 ? -6.984 10.556 20.186 1.00 81.56 302 PHE A C 1
ATOM 2449 O O . PHE A 1 302 ? -7.021 11.716 19.778 1.00 81.56 302 PHE A O 1
ATOM 2456 N N . ARG A 1 303 ? -7.898 10.080 21.046 1.00 87.38 303 ARG A N 1
ATOM 2457 C CA . ARG A 1 303 ? -9.050 10.848 21.553 1.00 87.38 303 ARG A CA 1
ATOM 2458 C C . ARG A 1 303 ? -9.852 11.522 20.432 1.00 87.38 303 ARG A C 1
ATOM 2460 O O . ARG A 1 303 ? -10.428 12.594 20.638 1.00 87.38 303 ARG A O 1
ATOM 2467 N N . ILE A 1 304 ? -9.895 10.907 19.246 1.00 84.25 304 ILE A N 1
ATOM 2468 C CA . ILE A 1 304 ? -10.626 11.454 18.103 1.00 84.25 304 ILE A CA 1
ATOM 2469 C C . ILE A 1 304 ? -12.118 11.475 18.446 1.00 84.25 304 ILE A C 1
ATOM 2471 O O . ILE A 1 304 ? -12.680 10.508 18.967 1.00 84.25 304 ILE A O 1
ATOM 2475 N N . SER A 1 305 ? -12.776 12.603 18.167 1.00 87.12 305 SER A N 1
ATOM 2476 C CA . SER A 1 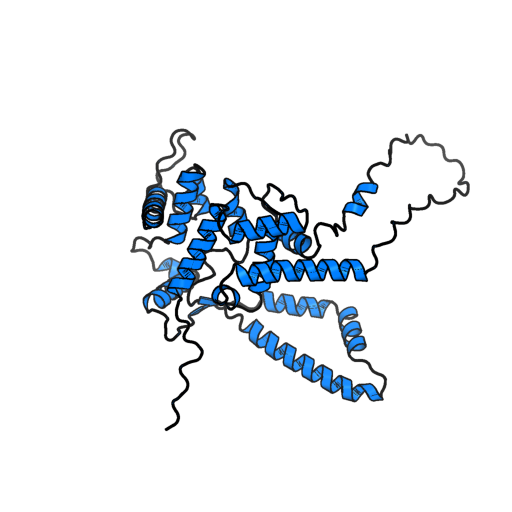305 ? -14.200 12.761 18.453 1.00 87.12 305 SER A CA 1
ATOM 2477 C C . SER A 1 305 ? -15.034 11.753 17.657 1.00 87.12 305 SER A C 1
ATOM 2479 O O . SER A 1 305 ? -14.711 11.402 16.522 1.00 87.12 305 SER A O 1
ATOM 2481 N N . GLN A 1 306 ? -16.164 11.310 18.217 1.00 88.75 306 GLN A N 1
ATOM 2482 C CA . GLN A 1 306 ? -17.026 10.329 17.545 1.00 88.75 306 GLN A CA 1
ATOM 2483 C C . GLN A 1 306 ? -17.537 10.807 16.183 1.00 88.75 306 GLN A C 1
ATOM 2485 O O . GLN A 1 306 ? -17.791 9.985 15.311 1.00 88.75 306 GLN A O 1
ATOM 2490 N N . ARG A 1 307 ? -17.661 12.124 15.988 1.00 86.06 307 ARG A N 1
ATOM 2491 C CA . ARG A 1 307 ? -18.007 12.712 14.694 1.00 86.06 307 ARG A CA 1
ATOM 2492 C C . ARG A 1 307 ? -16.906 12.471 13.663 1.00 86.06 307 ARG A C 1
ATOM 2494 O O . ARG A 1 307 ? -17.194 11.898 12.621 1.00 86.06 307 ARG A O 1
ATOM 2501 N N . LYS A 1 308 ? -15.659 12.831 13.986 1.00 85.38 308 LYS A N 1
ATOM 2502 C CA . LYS A 1 308 ? -14.509 12.603 13.099 1.00 85.38 308 LYS A CA 1
ATOM 2503 C C . LYS A 1 308 ? -14.304 11.114 12.815 1.00 85.38 308 LYS A C 1
ATOM 2505 O O . LYS A 1 308 ? -14.036 10.748 11.682 1.00 85.38 308 LYS A O 1
ATOM 2510 N N . LEU A 1 309 ? -14.504 10.249 13.815 1.00 87.56 309 LEU A N 1
ATOM 2511 C CA . LEU A 1 309 ? -14.477 8.794 13.621 1.00 87.56 309 LEU A CA 1
ATOM 2512 C C . LEU A 1 309 ? -15.579 8.312 12.674 1.00 87.56 309 LEU A C 1
ATOM 2514 O O . LEU A 1 309 ? -15.333 7.431 11.857 1.00 87.56 309 LEU A O 1
ATOM 2518 N N . ALA A 1 310 ? -16.792 8.858 12.791 1.00 88.62 310 ALA A N 1
ATOM 2519 C CA . ALA A 1 310 ? -17.895 8.493 11.912 1.00 88.62 310 ALA A CA 1
ATOM 2520 C C . ALA A 1 310 ? -17.642 8.938 10.468 1.00 88.62 310 ALA A C 1
ATOM 2522 O O . ALA A 1 310 ? -17.863 8.149 9.559 1.00 88.62 310 ALA A O 1
ATOM 2523 N N . GLU A 1 311 ? -17.134 10.156 10.270 1.00 84.06 311 GLU A N 1
ATOM 2524 C CA . GLU A 1 311 ? -16.749 10.679 8.955 1.00 84.06 311 GLU A CA 1
ATOM 2525 C C . GLU A 1 311 ? -15.601 9.849 8.348 1.00 84.06 311 GLU A C 1
ATOM 2527 O O . GLU A 1 311 ? -15.745 9.317 7.251 1.00 84.06 311 GLU A O 1
ATOM 2532 N N . ALA A 1 312 ? -14.507 9.632 9.087 1.00 78.38 312 ALA A N 1
ATOM 2533 C CA . ALA A 1 312 ? -13.333 8.895 8.605 1.00 78.38 312 ALA A CA 1
ATOM 2534 C C . ALA A 1 312 ? -13.618 7.416 8.292 1.00 78.38 312 ALA A C 1
ATOM 2536 O O . ALA A 1 312 ? -13.011 6.833 7.394 1.00 78.38 312 ALA A O 1
ATOM 2537 N N . ALA A 1 313 ? -14.532 6.792 9.040 1.00 81.31 313 ALA A N 1
ATOM 2538 C CA . ALA A 1 313 ? -14.890 5.390 8.863 1.00 81.31 313 ALA A CA 1
ATOM 2539 C C . ALA A 1 313 ? -16.168 5.185 8.033 1.00 81.31 313 ALA A C 1
ATOM 2541 O O . ALA A 1 313 ? -16.632 4.043 7.955 1.00 81.31 313 ALA A O 1
ATOM 2542 N N . ASP A 1 314 ? -16.738 6.239 7.437 1.00 84.31 314 ASP A N 1
ATOM 2543 C CA . ASP A 1 314 ? -18.009 6.204 6.697 1.00 84.31 314 ASP A CA 1
ATOM 2544 C C . ASP A 1 314 ? -19.114 5.461 7.478 1.00 84.31 314 ASP A C 1
ATOM 2546 O O . ASP A 1 314 ? -19.700 4.465 7.045 1.00 84.31 314 ASP A O 1
ATOM 2550 N N . LEU A 1 315 ? -19.312 5.870 8.735 1.00 87.00 315 LEU A N 1
ATOM 2551 C CA . LEU A 1 315 ? -20.321 5.310 9.628 1.00 87.00 315 LEU A CA 1
ATOM 2552 C C . LEU A 1 315 ? -21.510 6.266 9.740 1.00 87.00 315 LEU A C 1
ATOM 2554 O O . LEU A 1 315 ? -21.326 7.463 9.966 1.00 87.00 315 LEU A O 1
ATOM 2558 N N . PRO A 1 316 ? -22.752 5.754 9.685 1.00 84.19 316 PRO A N 1
ATOM 2559 C CA . PRO A 1 316 ? -23.928 6.598 9.799 1.00 84.19 316 PRO A CA 1
ATOM 2560 C C . PRO A 1 316 ? -23.983 7.271 11.174 1.00 84.19 316 PRO A C 1
ATOM 2562 O O . PRO A 1 316 ? -23.982 6.606 12.220 1.00 84.19 316 PRO A O 1
ATOM 2565 N N . LEU A 1 317 ? -24.091 8.600 11.162 1.00 82.50 317 LEU A N 1
ATOM 2566 C CA . LEU A 1 317 ? -24.478 9.387 12.327 1.00 82.50 317 LEU A CA 1
ATOM 2567 C C . LEU A 1 317 ? -25.983 9.208 12.572 1.00 82.50 317 LEU A C 1
ATOM 2569 O O . LEU A 1 317 ? -26.789 9.191 11.640 1.00 82.50 317 LEU A O 1
ATOM 2573 N N . SER A 1 318 ? -26.375 9.029 13.836 1.00 78.50 318 SER A N 1
ATOM 2574 C CA . SER A 1 318 ? -27.792 8.910 14.197 1.00 78.50 318 SER A CA 1
ATOM 2575 C C . SER A 1 318 ? -28.531 10.193 13.807 1.00 78.50 318 SER A C 1
ATOM 2577 O O . SER A 1 318 ? -28.043 11.284 14.098 1.00 78.50 318 SER A O 1
ATOM 2579 N N . LYS A 1 319 ? -29.723 10.074 13.204 1.00 67.62 319 LYS A N 1
ATOM 2580 C CA . LYS A 1 319 ? -30.544 11.193 12.687 1.00 67.62 319 LYS A CA 1
ATOM 2581 C C . LYS A 1 319 ? -31.011 12.225 13.739 1.00 67.62 319 LYS A C 1
ATOM 2583 O O . LYS A 1 319 ? -31.799 13.096 13.412 1.00 67.62 319 LYS A O 1
ATOM 2588 N N . GLY A 1 320 ? -30.545 12.142 14.984 1.00 65.00 320 GLY A N 1
ATOM 2589 C CA . GLY A 1 320 ? -30.800 13.122 16.047 1.00 65.00 320 GLY A CA 1
ATOM 2590 C C . GLY A 1 320 ? -29.552 13.853 16.549 1.00 65.00 320 GLY A C 1
ATOM 2591 O O . GLY A 1 320 ? -29.673 14.695 17.433 1.00 65.00 320 GLY A O 1
ATOM 2592 N N . ALA A 1 321 ? -28.371 13.562 15.993 1.00 59.78 321 ALA A N 1
ATOM 2593 C CA . ALA A 1 321 ? -27.110 14.204 16.365 1.00 59.78 321 ALA A CA 1
ATOM 2594 C C . ALA A 1 321 ? -26.957 15.613 15.753 1.00 59.78 321 ALA A C 1
ATOM 2596 O O . ALA A 1 321 ? -25.847 16.027 15.419 1.00 59.78 321 ALA A O 1
ATOM 2597 N N . GLU A 1 322 ? -28.067 16.337 15.570 1.00 56.16 322 GLU A N 1
ATOM 2598 C CA . GLU A 1 322 ? -28.023 17.722 15.119 1.00 56.16 322 GLU A CA 1
ATOM 2599 C C . GLU A 1 322 ? -27.319 18.594 16.162 1.00 56.16 322 GLU A C 1
ATOM 2601 O O . GLU A 1 322 ? -27.617 18.589 17.357 1.00 56.16 322 GLU A O 1
ATOM 2606 N N . ILE A 1 323 ? -26.334 19.303 15.623 1.00 53.78 323 ILE A N 1
ATOM 2607 C CA . ILE A 1 323 ? -25.413 20.280 16.187 1.00 53.78 323 ILE A CA 1
ATOM 2608 C C . ILE A 1 323 ? -26.085 21.118 17.289 1.00 53.78 323 ILE A C 1
ATOM 2610 O O . ILE A 1 323 ? -26.761 22.107 17.022 1.00 53.78 323 ILE A O 1
ATOM 2614 N N . ARG A 1 324 ? -25.868 20.745 18.553 1.00 50.94 324 ARG A N 1
ATOM 2615 C CA . ARG A 1 324 ? -26.101 21.618 19.712 1.00 50.94 324 ARG A CA 1
ATOM 2616 C C . ARG A 1 324 ? -24.768 21.890 20.388 1.00 50.94 324 ARG A C 1
ATOM 2618 O O . ARG A 1 324 ? -24.480 21.281 21.410 1.00 50.94 324 ARG A O 1
ATOM 2625 N N . ASP A 1 325 ? -23.990 22.786 19.778 1.00 55.53 325 ASP A N 1
ATOM 2626 C CA . ASP A 1 325 ? -22.651 23.223 20.190 1.00 55.53 325 ASP A CA 1
ATOM 2627 C C . ASP A 1 325 ? -21.635 22.080 20.406 1.00 55.53 325 ASP A C 1
ATOM 2629 O O . ASP A 1 325 ? -21.947 20.986 20.871 1.00 55.53 325 ASP A O 1
ATOM 2633 N N . ASP A 1 326 ? -20.355 22.327 20.125 1.00 54.31 326 ASP A N 1
ATOM 2634 C CA . ASP A 1 326 ? -19.272 21.331 20.274 1.00 54.31 326 ASP A CA 1
ATOM 2635 C C . ASP A 1 326 ? -19.162 20.705 21.685 1.00 54.31 326 ASP A C 1
ATOM 2637 O O . ASP A 1 326 ? -18.446 19.724 21.893 1.00 54.31 326 ASP A O 1
ATOM 2641 N N . LYS A 1 327 ? -19.899 21.230 22.671 1.00 55.03 327 LYS A N 1
ATOM 2642 C CA . LYS A 1 327 ? -19.949 20.725 24.046 1.00 55.03 327 LYS A CA 1
ATOM 2643 C C . LYS A 1 327 ? -20.870 19.519 24.256 1.00 55.03 327 LYS A C 1
ATOM 2645 O O . LYS A 1 327 ? -20.682 18.818 25.248 1.00 55.03 327 LYS A O 1
ATOM 2650 N N . TYR A 1 328 ? -21.821 19.240 23.361 1.00 51.66 328 TYR A N 1
ATOM 2651 C CA . TYR A 1 328 ? -22.765 18.123 23.518 1.00 51.66 328 TYR A CA 1
ATOM 2652 C C . TYR A 1 328 ? -22.889 17.289 22.241 1.00 51.66 328 TYR A C 1
ATOM 2654 O O . TYR A 1 328 ? -23.975 17.095 21.697 1.00 51.66 328 TYR A O 1
ATOM 2662 N N . VAL A 1 329 ? -21.768 16.733 21.774 1.00 56.88 329 VAL A N 1
ATOM 2663 C CA . VAL A 1 329 ? -21.804 15.699 20.732 1.00 56.88 329 VAL A CA 1
ATOM 2664 C C . VAL A 1 329 ? -22.534 14.479 21.300 1.00 56.88 329 VAL A C 1
ATOM 2666 O O . VAL A 1 329 ? -22.001 13.743 22.135 1.00 56.88 329 VAL A O 1
ATOM 2669 N N . GLN A 1 330 ? -23.786 14.281 20.876 1.00 61.28 330 GLN A N 1
ATOM 2670 C CA . GLN A 1 330 ? -24.535 13.068 21.182 1.00 61.28 330 GLN A CA 1
ATOM 2671 C C . GLN A 1 330 ? -23.704 11.848 20.786 1.00 61.28 330 GLN A C 1
ATOM 2673 O O . GLN A 1 330 ? -23.138 11.777 19.694 1.00 61.28 330 GLN A O 1
ATOM 2678 N N . ARG A 1 331 ? -23.642 10.872 21.694 1.00 69.38 331 ARG A N 1
ATOM 2679 C CA . ARG A 1 331 ? -22.929 9.618 21.471 1.00 69.38 331 ARG A CA 1
ATOM 2680 C C . ARG A 1 331 ? -23.520 8.910 20.248 1.00 69.38 331 ARG A C 1
ATOM 2682 O O . ARG A 1 331 ? -24.681 8.503 20.273 1.00 69.38 331 ARG A O 1
ATOM 2689 N N . SER A 1 332 ? -22.729 8.730 19.193 1.00 80.38 332 SER A N 1
ATOM 2690 C CA . SER A 1 332 ? -23.109 7.877 18.070 1.00 80.38 332 SER A CA 1
ATOM 2691 C C . SER A 1 332 ? -23.072 6.428 18.543 1.00 80.38 332 SER A C 1
ATOM 2693 O O . SER A 1 332 ? -22.000 5.849 18.734 1.00 80.38 332 SER A O 1
ATOM 2695 N N . GLY A 1 333 ? -24.251 5.828 18.734 1.00 86.88 333 GLY A N 1
ATOM 2696 C CA . GLY A 1 333 ? -24.367 4.420 19.123 1.00 86.88 333 GLY A CA 1
ATOM 2697 C C . GLY A 1 333 ? -23.637 3.481 18.154 1.00 86.88 333 GLY A C 1
ATOM 2698 O O . GLY A 1 333 ? -23.108 2.458 18.579 1.00 86.88 333 GLY A O 1
ATOM 2699 N N . THR A 1 334 ? -23.534 3.859 16.873 1.00 89.12 334 THR A N 1
ATOM 2700 C CA . THR A 1 334 ? -22.754 3.129 15.866 1.00 89.12 334 THR A CA 1
ATOM 2701 C C . THR A 1 334 ? -21.261 3.180 16.174 1.00 89.12 334 THR A C 1
ATOM 2703 O O . THR A 1 334 ? -20.633 2.131 16.263 1.00 89.12 334 THR A O 1
ATOM 2706 N N . VAL A 1 335 ? -20.692 4.369 16.396 1.00 91.88 335 VAL A N 1
ATOM 2707 C CA . VAL A 1 335 ? -19.257 4.507 16.700 1.00 91.88 335 VAL A CA 1
ATOM 2708 C C . VAL A 1 335 ? -18.920 3.799 18.006 1.00 91.88 335 VAL A C 1
ATOM 2710 O O . VAL A 1 335 ? -17.978 3.019 18.042 1.00 91.88 335 VAL A O 1
ATOM 2713 N N . GLN A 1 336 ? -19.726 3.975 19.057 1.00 92.44 336 GLN A N 1
ATOM 2714 C CA . GLN A 1 336 ? -19.509 3.278 20.329 1.00 92.44 336 GLN A CA 1
ATOM 2715 C C . GLN A 1 336 ? -19.556 1.760 20.190 1.00 92.44 336 GLN A C 1
ATOM 2717 O O . GLN A 1 336 ? -18.800 1.055 20.855 1.00 92.44 336 GLN A O 1
ATOM 2722 N N . TYR A 1 337 ? -20.430 1.254 19.324 1.00 92.81 337 TYR A N 1
ATOM 2723 C CA . TYR A 1 337 ? -20.494 -0.166 19.030 1.00 92.81 337 TYR A CA 1
ATOM 2724 C C . TYR A 1 337 ? -19.216 -0.656 18.334 1.00 92.81 337 TYR A C 1
ATOM 2726 O O . TYR A 1 337 ? -18.659 -1.662 18.761 1.00 92.81 337 TYR A O 1
ATOM 2734 N N . TYR A 1 338 ? -18.698 0.083 17.347 1.00 93.56 338 TYR A N 1
ATOM 2735 C CA . TYR A 1 338 ? -17.412 -0.225 16.708 1.00 93.56 338 TYR A CA 1
ATOM 2736 C C . TYR A 1 338 ? -16.242 -0.153 17.701 1.00 93.56 338 TYR A C 1
ATOM 2738 O O . TYR A 1 338 ? -15.464 -1.099 17.768 1.00 93.56 338 TYR A O 1
ATOM 2746 N N . VAL A 1 339 ? -16.165 0.895 18.532 1.00 94.62 339 VAL A N 1
ATOM 2747 C CA . VAL A 1 339 ? -15.152 1.019 19.598 1.00 94.62 339 VAL A CA 1
ATOM 2748 C C . VAL A 1 339 ? -15.215 -0.180 20.546 1.00 94.62 339 VAL A C 1
ATOM 2750 O O . VAL A 1 339 ? -14.189 -0.770 20.868 1.00 94.62 339 VAL A O 1
ATOM 2753 N N . LYS A 1 340 ? -16.417 -0.575 20.983 1.00 95.44 340 LYS A N 1
ATOM 2754 C CA . LYS A 1 340 ? -16.602 -1.719 21.884 1.00 95.44 340 LYS A CA 1
ATOM 2755 C C . LYS A 1 340 ? -16.079 -3.014 21.259 1.00 95.44 340 LYS A C 1
ATOM 2757 O O . LYS A 1 340 ? -15.276 -3.694 21.886 1.00 95.44 340 LYS A O 1
ATOM 2762 N N . ILE A 1 341 ? -16.505 -3.328 20.034 1.00 93.38 341 ILE A N 1
ATOM 2763 C CA . ILE A 1 341 ? -16.064 -4.536 19.322 1.00 93.38 341 ILE A CA 1
ATOM 2764 C C . ILE A 1 341 ? -14.545 -4.509 19.097 1.00 93.38 341 ILE A C 1
ATOM 2766 O O . ILE A 1 341 ? -13.879 -5.514 19.314 1.00 93.38 341 ILE A O 1
ATOM 2770 N N . GLY A 1 342 ? -13.976 -3.360 18.722 1.00 92.69 342 GLY A N 1
ATOM 2771 C CA . GLY A 1 342 ? -12.532 -3.217 18.539 1.00 92.69 342 GLY A CA 1
ATOM 2772 C C . GLY A 1 342 ? -11.742 -3.456 19.824 1.00 92.69 342 GLY A C 1
ATOM 2773 O O . GLY A 1 342 ? -10.750 -4.176 19.800 1.00 92.69 342 GLY A O 1
ATOM 2774 N N . ARG A 1 343 ? -12.214 -2.935 20.964 1.00 95.06 343 ARG A N 1
ATOM 2775 C CA . ARG A 1 343 ? -11.611 -3.199 22.282 1.00 95.06 343 ARG A CA 1
ATOM 2776 C C . ARG A 1 343 ? -11.677 -4.671 22.671 1.00 95.06 343 ARG A C 1
ATOM 2778 O O . ARG A 1 343 ? -10.708 -5.191 23.208 1.00 95.06 343 ARG A O 1
ATOM 2785 N N . GLU A 1 344 ? -12.798 -5.339 22.404 1.00 92.75 344 GLU A N 1
ATOM 2786 C CA . GLU A 1 344 ? -12.936 -6.779 22.652 1.00 92.75 344 GLU A CA 1
ATOM 2787 C C . GLU A 1 344 ? -11.928 -7.584 21.823 1.00 92.75 344 GLU A C 1
ATOM 2789 O O . GLU A 1 344 ? -11.306 -8.497 22.356 1.00 92.75 344 GLU A O 1
ATOM 2794 N N . ILE A 1 345 ? -11.715 -7.211 20.557 1.00 84.56 345 ILE A N 1
ATOM 2795 C CA . ILE A 1 345 ? -10.709 -7.840 19.690 1.00 84.56 345 ILE A CA 1
ATOM 2796 C C . ILE A 1 345 ? -9.295 -7.586 20.227 1.00 84.56 345 ILE A C 1
ATOM 2798 O O . ILE A 1 345 ? -8.516 -8.521 20.351 1.00 84.56 345 ILE A O 1
ATOM 2802 N N . LEU A 1 346 ? -8.972 -6.345 20.602 1.00 85.62 346 LEU A N 1
ATOM 2803 C CA . LEU A 1 346 ? -7.654 -5.982 21.140 1.00 85.62 346 LEU A CA 1
ATOM 2804 C C . LEU A 1 346 ? -7.348 -6.629 22.503 1.00 85.62 346 LEU A C 1
ATOM 2806 O O . LEU A 1 346 ? -6.181 -6.766 22.866 1.00 85.62 346 LEU A O 1
ATOM 2810 N N . ALA A 1 347 ? -8.377 -7.004 23.268 1.00 88.88 347 ALA A N 1
ATOM 2811 C CA . ALA A 1 347 ? -8.241 -7.666 24.564 1.00 88.88 347 ALA A CA 1
ATOM 2812 C C . ALA A 1 347 ? -8.057 -9.192 24.464 1.00 88.88 347 ALA A C 1
ATOM 2814 O O . ALA A 1 347 ? -7.630 -9.812 25.439 1.00 88.88 347 ALA A O 1
ATOM 2815 N N . GLN A 1 348 ? -8.373 -9.799 23.316 1.00 86.19 348 GLN A N 1
ATOM 2816 C CA . GLN A 1 348 ? -8.123 -11.216 23.045 1.00 86.19 348 GLN A CA 1
ATOM 2817 C C . GLN A 1 348 ? -6.625 -11.397 22.766 1.00 86.19 348 GLN A C 1
ATOM 2819 O O . GLN A 1 348 ? -6.172 -11.205 21.641 1.00 86.19 348 GLN A O 1
ATOM 2824 N N . LYS A 1 349 ? -5.856 -11.692 23.819 1.00 50.28 349 LYS A N 1
ATOM 2825 C CA . LYS A 1 349 ? -4.457 -12.124 23.719 1.00 50.28 349 LYS A CA 1
ATOM 2826 C C . LYS A 1 349 ? -4.353 -13.620 23.483 1.00 50.28 349 LYS A C 1
ATOM 2828 O O . LYS A 1 349 ? -5.122 -14.359 24.142 1.00 50.28 349 LYS A O 1
#

Radius of gyration: 27.92 Å; chains: 1; bounding box: 65×103×70 Å

Sequence (349 aa):
MSSVPEDPFQIPGFDALCRHREELIISMYKRSGAFWESISELRRKWGISPQRKVPHLDSLEHELQFHPRLDPWALDECVDNVDLSVPVSGTKVGVPDTPTPGYPLCGPQPDDDGNRELTSEWYSDRSNLLRESVPRELRQYRAYQDDYWLTFIGGCLLYDPPADALWDFFVSMPLMNPYRIVRPIVSLNDTWDVEHATSAYYEALLKEIGEQLKPHGFNIGDLRMEALIRNSDIGNAKQRYLERSETTDYIVVRSDTKREEVLDAYNQIASTLPEATSLRKRGRPRVSRLKAVQVAVLHDEFRISQRKLAEAADLPLSKGAEIRDDKYVQRSGTVQYYVKIGREILAQK

Foldseek 3Di:
DDDDPDDPPDDPAPVVQVVLLLVVVVCLLVCDDDLNVLLVVVLVVLVADAAAAQDDLVVLVVCLQARPVRPVCVQVVVPPPDDPPDDDDDDDDDDDPDPDPDDPPRPPDPDPVVRVVVSVVSLVSLLVSCPVSPDPVQQVPDDCSSVLSSSLSSCSNHHDYPSLCSLVNQCSRPSNVVPPRDFLWDQPPVVVVVVVVVVVVVVVVLVVVQVVCVVVVDHSVVVVVVCCVVCVCVVVVSVVVSVPDDRDIDRRDDPPHDPVRSVVSVVVSLVVDPVSVVPPPDDDDDDDQSLLLVLQCCCPVVVDDLVVSCVSSVHDAPPPQPDPDPVCRDDRPRSVVSNVSSVVVVPPD

pLDDT: mean 72.22, std 16.19, range [35.88, 96.19]

Secondary structure (DSSP, 8-state):
-PPPPP-TT--TTHHHHHHHHHHHHHHHHHT-SHHHHHHHHHHHHHT---BSSPPPHHHHHHHHHS-TTS-TTTTGGGSTT----------------PPP-PPP--PPPPPHHHHHHHHHHHHHHHHHHHHHHS-HHHHTTSTTHHHHHHHHHHHHHHB---TTTHHHHHHHSTTT-TTTSSSSEEEE-HHHHHHHHHHHHHHHHHHHHHHHHGGGT--HHHHHHHHHHHTTHHHHHHHHHHHHS--EEEE---TT--HHHHHHHHHHHHHHSTTGGGT--SSPPPPPHHHHHHHHHHHHTS---HHHHHHHTTPPPPTT---STTT-----HHHHHHHHHHHHHHH--